Protein AF-A0A354UQF2-F1 (afdb_monomer)

Solvent-accessible surface area (backbone atoms only — not comparable to full-atom values): 16963 Å² total; per-residue (Å²): 132,92,88,81,90,83,90,85,86,86,80,87,80,80,81,74,81,76,76,76,75,72,80,70,76,69,55,55,53,85,45,65,54,42,43,42,41,52,31,99,42,26,19,63,32,52,36,44,26,63,57,26,21,67,87,86,52,46,36,35,48,67,51,98,87,65,48,81,48,71,50,62,30,91,81,40,48,67,32,78,38,45,66,59,45,49,54,48,20,49,72,32,32,49,18,38,30,68,32,44,42,50,72,65,60,93,67,44,30,78,38,18,44,74,80,32,57,84,47,75,64,31,52,76,73,55,69,27,72,39,48,36,37,35,25,46,31,31,37,61,82,37,69,59,32,65,41,38,47,52,50,49,43,40,61,46,13,62,74,40,37,60,34,25,46,78,38,67,25,38,49,47,72,52,23,61,72,12,23,52,96,93,54,75,63,39,65,66,37,82,67,77,86,64,99,60,78,63,73,79,79,54,30,36,38,29,7,22,43,70,48,45,67,37,53,52,43,42,41,40,56,54,22,52,78,68,75,49,57,35,77,75,44,44,44,78,52,63,72,9,13,56,52,2,56,49,50,16,70,68,37,83,72,19,32,40,39,12,28,25,38,30,86,79,89,54,96,54,50,42,66,39,30,48,27,41,37,40,54,35,38,33,29,9,65,64,42,83,83,70,61,59,39,42,45,39,55,50,32,30,41,47,47,55,75,40,47,32,63,73,72,69,126

Radius of gyration: 24.48 Å; Cα contacts (8 Å, |Δi|>4): 666; chains: 1; bounding box: 68×79×71 Å

Nearest PDB structures (foldseek):
  4h1x-assembly1_A  TM=7.519E-01  e=2.911E-25  Streptococcus pneumoniae TIGR4
  4gd5-assembly1_A  TM=9.005E-01  e=7.858E-05  Clostridium perfringens ATCC 13124
  8a42-assembly1_A  TM=3.579E-01  e=2.745E+00  Streptococcus pneumoniae

pLDDT: mean 91.88, std 14.66, range [34.75, 98.88]

Foldseek 3Di:
DDDDDDDDDDDDDDPDPPPPPPPQPFADQPAFAAAEEEDPQALLNVLLQVQQDLVPDGQWDADPVRDIDGLQAPSHHYDFAQVVLLVVQLRDQRYKYKAWPLPDDPSWDFAAEPNHGDAQVCVVVCVQPRKFFWKKKAFPPADAAPLLVLLVLLLLAPVLQCLQVVSRWAFDQWQQQFDFPPDDRRHHHDHDDDPARGDDDAQEEEAANRCVSSVLSSLQVVCVSRPHGSVRRYDHDYGHQNGLVVCNLVDNPNRYMGIHRHGDDDPRMDMTGGTMTGTTIIHGPSPPQGRYDYSSRVSCSSSVVPTGSVVGD

Mean predicted aligned error: 6.58 Å

Sequence (313 aa):
MKKLLAILAGVVATVTLLTFAGCSVEFNPDKNISIIARDRSSGTREAFDKVVTDGTQKLQYKDENGDTVYLTSSTAEEQDSTGVVKSKVQSDPQAIGYISFGSVDDTVKVVKVEGVAPSKATVLDGTYKIQRPFVIMTNKETKMTERAADFVKYLESSLVKEDCEKHGVIFLEDAKLRANEGEAAIPVGTYTKLEKLPDGEKIVIRGSTSMKEVIMEAAASYAKLYNVKADDLFDVELKGSSKGTKAVKEDTKGNTIGLSSAAVKDEKVRSFNICYDAVAVIVNKKNTLVENLTLKQLFEIYTAKITKFTEIK

Secondary structure (DSSP, 8-state):
------------------------PPP-TTSBPEEEEEPTT-HHHHHHHTT-BSSS-BSEEE-TTS-EEE---TTSEEESSHHHHHHHHHH-TTEEEEEEGGG--TTEEEEEETTBPP-HHHHHTT-S--EEEEEEEEESSSPPPHHHHHHHHHHTBTTHHHHHHTTT-EE--STTTTSPTTSPP-PPB-----SSPPPSSPEEEEE-TTSHHHHHHHHHHHHHHTTS-HHHHEEEEE--HHHHHHHHHT-SSS-EEEEESS----TTEEEEEEEEEEEEEEEETT--S-SEE-HHHHHHHHTTSS-BGGG--

Structure (mmCIF, N/CA/C/O backbone):
data_AF-A0A354UQF2-F1
#
_entry.id   AF-A0A354UQF2-F1
#
loop_
_atom_site.group_PDB
_atom_site.id
_atom_site.type_symbol
_atom_site.label_atom_id
_atom_site.label_alt_id
_atom_site.label_comp_id
_atom_site.label_asym_id
_atom_site.label_entity_id
_atom_site.label_seq_id
_atom_site.pdbx_PDB_ins_code
_atom_site.Cartn_x
_atom_site.Cartn_y
_atom_site.Cartn_z
_atom_site.occupancy
_atom_site.B_iso_or_equiv
_atom_site.auth_seq_id
_atom_site.auth_comp_id
_atom_site.auth_asym_id
_atom_site.auth_atom_id
_atom_site.pdbx_PDB_model_num
ATOM 1 N N . MET A 1 1 ? 46.397 -54.210 39.266 1.00 36.72 1 MET A N 1
ATOM 2 C CA . MET A 1 1 ? 46.321 -53.058 40.199 1.00 36.72 1 MET A CA 1
ATOM 3 C C . MET A 1 1 ? 45.182 -52.145 39.760 1.00 36.72 1 MET A C 1
ATOM 5 O O . MET A 1 1 ? 45.323 -51.680 38.644 1.00 36.72 1 MET A O 1
ATOM 9 N N . LYS A 1 2 ? 44.181 -51.832 40.621 1.00 37.34 2 LYS A N 1
ATOM 10 C CA . LYS A 1 2 ? 43.178 -50.721 40.487 1.00 37.34 2 LYS A CA 1
ATOM 11 C C . LYS A 1 2 ? 42.300 -50.775 39.198 1.00 37.34 2 LYS A C 1
ATOM 13 O O . LYS A 1 2 ? 42.777 -51.213 38.171 1.00 37.34 2 LYS A O 1
ATOM 18 N N . LYS A 1 3 ? 41.035 -50.354 39.072 1.00 37.75 3 LYS A N 1
ATOM 19 C CA . LYS A 1 3 ? 39.885 -49.824 39.859 1.00 37.75 3 LYS A CA 1
ATOM 20 C C . LYS A 1 3 ? 38.642 -50.113 38.948 1.00 37.75 3 LYS A C 1
ATOM 22 O O . LYS A 1 3 ? 38.855 -50.268 37.752 1.00 37.75 3 LYS A O 1
ATOM 27 N N . LEU A 1 4 ? 37.360 -50.174 39.326 1.00 36.69 4 LEU A N 1
ATOM 28 C CA . LEU A 1 4 ? 36.573 -50.033 40.568 1.00 36.69 4 LEU A CA 1
ATOM 29 C C . LEU A 1 4 ? 35.243 -50.832 40.365 1.00 36.69 4 LEU A C 1
ATOM 31 O O . LEU A 1 4 ? 35.004 -51.336 39.272 1.00 36.69 4 LEU A O 1
ATOM 35 N N . LEU A 1 5 ? 34.348 -50.896 41.359 1.00 45.22 5 LEU A N 1
ATOM 36 C CA . LEU A 1 5 ? 32.907 -51.148 41.147 1.00 45.22 5 LEU A CA 1
ATOM 37 C C . LEU A 1 5 ? 32.177 -49.843 40.774 1.00 45.22 5 LEU A C 1
ATOM 39 O O . LEU A 1 5 ? 32.554 -48.788 41.281 1.00 45.22 5 LEU A O 1
ATOM 43 N N . ALA A 1 6 ? 31.057 -49.943 40.048 1.00 37.06 6 ALA A N 1
ATOM 44 C CA . ALA A 1 6 ? 29.875 -49.100 40.277 1.00 37.06 6 ALA A CA 1
ATOM 45 C C . ALA A 1 6 ? 28.604 -49.769 39.719 1.00 37.06 6 ALA A C 1
ATOM 47 O O . ALA A 1 6 ? 28.514 -50.061 38.530 1.00 37.06 6 ALA A O 1
ATOM 48 N N . ILE A 1 7 ? 27.623 -49.999 40.592 1.00 44.28 7 ILE A N 1
ATOM 49 C CA . ILE A 1 7 ? 26.245 -50.364 40.235 1.00 44.28 7 ILE A CA 1
ATOM 50 C C . ILE A 1 7 ? 25.497 -49.070 39.902 1.00 44.28 7 ILE A C 1
ATOM 52 O O . ILE A 1 7 ? 25.656 -48.088 40.626 1.00 44.28 7 ILE A O 1
ATOM 56 N N . LEU A 1 8 ? 24.634 -49.076 38.882 1.00 34.75 8 LEU A N 1
ATOM 57 C CA . LEU A 1 8 ? 23.616 -48.037 38.728 1.00 34.75 8 LEU A CA 1
ATOM 58 C C . LEU A 1 8 ? 22.252 -48.670 38.443 1.00 34.75 8 LEU A C 1
ATOM 60 O O . LEU A 1 8 ? 22.041 -49.291 37.405 1.00 34.75 8 LEU A O 1
ATOM 64 N N . ALA A 1 9 ? 21.332 -48.497 39.386 1.00 39.41 9 ALA A N 1
ATOM 65 C CA . ALA A 1 9 ? 19.906 -48.708 39.191 1.00 39.41 9 ALA A CA 1
ATOM 66 C C . ALA A 1 9 ? 19.229 -47.334 39.112 1.00 39.41 9 ALA A C 1
ATOM 68 O O . ALA A 1 9 ? 19.641 -46.422 39.829 1.00 39.41 9 ALA A O 1
ATOM 69 N N . GLY A 1 10 ? 18.168 -47.190 38.313 1.00 35.50 10 GLY A N 1
ATOM 70 C CA . GLY A 1 10 ? 17.287 -46.031 38.458 1.00 35.50 10 GLY A CA 1
ATOM 71 C C . GLY A 1 10 ? 16.477 -45.613 37.233 1.00 35.50 10 GLY A C 1
ATOM 72 O O . GLY A 1 10 ? 17.032 -45.215 36.219 1.00 35.50 10 GLY A O 1
ATOM 73 N N . VAL A 1 11 ? 15.160 -45.555 37.454 1.00 39.38 11 VAL A N 1
ATOM 74 C CA . VAL A 1 11 ? 14.182 -44.660 36.806 1.00 39.38 11 VAL A CA 1
ATOM 75 C C . VAL A 1 11 ? 13.761 -44.995 35.367 1.00 39.38 11 VAL A C 1
ATOM 77 O O . VAL A 1 11 ? 14.311 -44.517 34.380 1.00 39.38 11 VAL A O 1
ATOM 80 N N . VAL A 1 12 ? 12.634 -45.708 35.278 1.00 45.12 12 VAL A N 1
ATOM 81 C CA . VAL A 1 12 ? 11.723 -45.639 34.127 1.00 45.12 12 VAL A CA 1
ATOM 82 C C . VAL A 1 12 ? 11.064 -44.258 34.133 1.00 45.12 12 VAL A C 1
ATOM 84 O O . VAL A 1 12 ? 10.247 -43.964 35.005 1.00 45.12 12 VAL A O 1
ATOM 87 N N . ALA A 1 13 ? 11.413 -43.404 33.172 1.00 43.03 13 ALA A N 1
ATOM 88 C CA . ALA A 1 13 ? 10.758 -42.114 32.994 1.00 43.03 13 ALA A CA 1
ATOM 89 C C . ALA A 1 13 ? 9.401 -42.304 32.295 1.00 43.03 13 ALA A C 1
ATOM 91 O O . ALA A 1 13 ? 9.328 -42.464 31.077 1.00 43.03 13 ALA A O 1
ATOM 92 N N . THR A 1 14 ? 8.312 -42.270 33.064 1.00 43.56 14 THR A N 1
ATOM 93 C CA . THR A 1 14 ? 6.960 -42.127 32.512 1.00 43.56 14 THR A CA 1
ATOM 94 C C . THR A 1 14 ? 6.829 -40.760 31.849 1.00 43.56 14 THR A C 1
ATOM 96 O O . THR A 1 14 ? 6.712 -39.746 32.537 1.00 43.56 14 THR A O 1
ATOM 99 N N . VAL A 1 15 ? 6.830 -40.730 30.515 1.00 44.12 15 VAL A N 1
ATOM 100 C CA . VAL A 1 15 ? 6.502 -39.528 29.740 1.00 44.12 15 VAL A CA 1
ATOM 101 C C . VAL A 1 15 ? 5.004 -39.267 29.880 1.00 44.12 15 VAL A C 1
ATOM 103 O O . VAL A 1 15 ? 4.188 -39.788 29.121 1.00 44.12 15 VAL A O 1
ATOM 106 N N . THR A 1 16 ? 4.628 -38.466 30.874 1.00 46.84 16 THR A N 1
ATOM 107 C CA . THR A 1 16 ? 3.303 -37.854 30.921 1.00 46.84 16 THR A CA 1
ATOM 108 C C . THR A 1 16 ? 3.170 -36.921 29.726 1.00 46.84 16 THR A C 1
ATOM 110 O O . THR A 1 16 ? 3.842 -35.892 29.645 1.00 46.84 16 THR A O 1
ATOM 113 N N . LEU A 1 17 ? 2.289 -37.282 28.790 1.00 43.00 17 LEU A N 1
ATOM 114 C CA . LEU A 1 17 ? 1.852 -36.388 27.725 1.00 43.00 17 LEU A CA 1
ATOM 115 C C . LEU A 1 17 ? 1.113 -35.207 28.371 1.00 43.00 17 LEU A C 1
ATOM 117 O O . LEU A 1 17 ? -0.095 -35.249 28.599 1.00 43.00 17 LEU A O 1
ATOM 121 N N . LEU A 1 18 ? 1.854 -34.146 28.687 1.00 44.44 18 LEU A N 1
ATOM 122 C CA . LEU A 1 18 ? 1.283 -32.836 28.953 1.00 44.44 18 LEU A CA 1
ATOM 123 C C . LEU A 1 18 ? 0.683 -32.343 27.641 1.00 44.44 18 LEU A C 1
ATOM 125 O O . LEU A 1 18 ? 1.356 -31.722 26.817 1.00 44.44 18 LEU A O 1
ATOM 129 N N . THR A 1 19 ? -0.601 -32.637 27.445 1.00 41.66 19 THR A N 1
ATOM 130 C CA . THR A 1 19 ? -1.423 -31.910 26.490 1.00 41.66 19 THR A CA 1
ATOM 131 C C . THR A 1 19 ? -1.376 -30.447 26.904 1.00 41.66 19 THR A C 1
ATOM 133 O O . THR A 1 19 ? -2.076 -30.038 27.833 1.00 41.66 19 THR A O 1
ATOM 136 N N . PHE A 1 20 ? -0.542 -29.658 26.225 1.00 45.47 20 PHE A N 1
ATOM 137 C CA . PHE A 1 20 ? -0.698 -28.214 26.203 1.00 45.47 20 PHE A CA 1
ATOM 138 C C . PHE A 1 20 ? -2.072 -27.943 25.592 1.00 45.47 20 PHE A C 1
ATOM 140 O O . PHE A 1 20 ? -2.224 -27.825 24.376 1.00 45.47 20 PHE A O 1
ATOM 147 N N . ALA A 1 21 ? -3.083 -27.862 26.457 1.00 45.09 21 ALA A N 1
ATOM 148 C CA . ALA A 1 21 ? -4.284 -27.107 26.182 1.00 45.09 21 ALA A CA 1
ATOM 149 C C . ALA A 1 21 ? -3.803 -25.672 25.980 1.00 45.09 21 ALA A C 1
ATOM 151 O O . ALA A 1 21 ? -3.626 -24.918 26.935 1.00 45.09 21 ALA A O 1
ATOM 152 N N . GLY A 1 22 ? -3.461 -25.344 24.733 1.00 44.19 22 GLY A N 1
ATOM 153 C CA . GLY A 1 22 ? -3.081 -23.997 24.366 1.00 44.19 22 GLY A CA 1
ATOM 154 C C . GLY A 1 22 ? -4.253 -23.117 24.744 1.00 44.19 22 GLY A C 1
ATOM 155 O O . GLY A 1 22 ? -5.313 -23.234 24.130 1.00 44.19 22 GLY A O 1
ATOM 156 N N . CYS A 1 23 ? -4.073 -22.289 25.776 1.00 46.91 23 CYS A N 1
ATOM 157 C CA . CYS A 1 23 ? -5.035 -21.275 26.176 1.00 46.91 23 CYS A CA 1
ATOM 158 C C . CYS A 1 23 ? -5.160 -20.293 25.016 1.00 46.91 23 CYS A C 1
ATOM 160 O O . CYS A 1 23 ? -4.488 -19.262 24.979 1.00 46.91 23 CYS A O 1
ATOM 162 N N . SER A 1 24 ? -5.979 -20.654 24.028 1.00 59.41 24 SER A N 1
ATOM 163 C CA . SER A 1 24 ? -6.289 -19.795 22.908 1.00 59.41 24 SER A CA 1
ATOM 164 C C . SER A 1 24 ? -6.962 -18.594 23.542 1.00 59.41 24 SER A C 1
ATOM 166 O O . SER A 1 24 ? -8.035 -18.738 24.129 1.00 59.41 24 SER A O 1
ATOM 168 N N . VAL A 1 25 ? -6.296 -17.440 23.507 1.00 73.00 25 VAL A N 1
ATOM 169 C CA . VAL A 1 25 ? -6.858 -16.231 24.102 1.00 73.00 25 VAL A CA 1
ATOM 170 C C . VAL A 1 25 ? -8.226 -16.040 23.452 1.00 73.00 25 VAL A C 1
ATOM 172 O O . VAL A 1 25 ? -8.372 -16.141 22.228 1.00 73.00 25 VAL A O 1
ATOM 175 N N . GLU A 1 26 ? -9.256 -15.913 24.277 1.00 87.44 26 GLU A N 1
ATOM 176 C CA . GLU A 1 26 ? -10.614 -15.670 23.810 1.00 87.44 26 GLU A CA 1
ATOM 177 C C . GLU A 1 26 ? -10.841 -14.172 23.662 1.00 87.44 26 GLU A C 1
ATOM 179 O O . GLU A 1 26 ? -10.210 -13.361 24.346 1.00 87.44 26 GLU A O 1
ATOM 184 N N . PHE A 1 27 ? -11.746 -13.818 22.753 1.00 94.12 27 PHE A N 1
ATOM 185 C CA . PHE A 1 27 ? -12.201 -12.445 22.634 1.00 94.12 27 PHE A CA 1
ATOM 186 C C . PHE A 1 27 ? -12.984 -12.058 23.889 1.00 94.12 27 PHE A C 1
ATOM 188 O O . PHE A 1 27 ? -13.919 -12.750 24.286 1.00 94.12 27 PHE A O 1
ATOM 195 N N . ASN A 1 28 ? -12.602 -10.947 24.508 1.00 93.75 28 ASN A N 1
ATOM 196 C CA . ASN A 1 28 ? -13.293 -10.384 25.659 1.00 93.75 28 ASN A CA 1
ATOM 197 C C . ASN A 1 28 ? -13.499 -8.884 25.401 1.00 93.75 28 ASN A C 1
ATOM 199 O O . ASN A 1 28 ? -12.518 -8.139 25.417 1.00 93.75 28 ASN A O 1
ATOM 203 N N . PRO A 1 29 ? -14.730 -8.413 25.146 1.00 90.12 29 PRO A N 1
ATOM 204 C CA . PRO A 1 29 ? -14.953 -7.045 24.684 1.00 90.12 29 PRO A CA 1
ATOM 205 C C . PRO A 1 29 ? -14.703 -5.975 25.767 1.00 90.12 29 PRO A C 1
ATOM 207 O O . PRO A 1 29 ? -14.576 -4.802 25.418 1.00 90.12 29 PRO A O 1
ATOM 210 N N . ASP A 1 30 ? -14.567 -6.375 27.041 1.00 92.06 30 ASP A N 1
ATOM 211 C CA . ASP A 1 30 ? -14.257 -5.505 28.186 1.00 92.06 30 ASP A CA 1
ATOM 212 C C . ASP A 1 30 ? -12.755 -5.387 28.499 1.00 92.06 30 ASP A C 1
ATOM 214 O O . ASP A 1 30 ? -12.361 -4.605 29.377 1.00 92.06 30 ASP A O 1
ATOM 218 N N . LYS A 1 31 ? -11.905 -6.153 27.801 1.00 94.75 31 LYS A N 1
ATOM 219 C CA . LYS A 1 31 ? -10.454 -5.927 27.780 1.00 94.75 31 LYS A CA 1
ATOM 220 C C . LYS A 1 31 ? -10.111 -4.772 26.845 1.00 94.75 31 LYS A C 1
ATOM 222 O O . LYS A 1 31 ? -10.805 -4.525 25.860 1.00 94.75 31 LYS A O 1
ATOM 227 N N . ASN A 1 32 ? -8.987 -4.122 27.133 1.00 96.94 32 ASN A N 1
ATOM 228 C CA . ASN A 1 32 ? -8.465 -3.052 26.296 1.00 96.94 32 ASN A CA 1
ATOM 229 C C . ASN A 1 32 ? -8.222 -3.541 24.857 1.00 96.94 32 ASN A C 1
ATOM 231 O O . ASN A 1 32 ? -7.802 -4.680 24.641 1.00 96.94 32 ASN A O 1
ATOM 235 N N . ILE A 1 33 ? -8.470 -2.659 23.893 1.00 98.19 33 ILE A N 1
ATOM 236 C CA . ILE A 1 33 ? -8.167 -2.841 22.475 1.00 98.19 33 ILE A CA 1
ATOM 237 C C .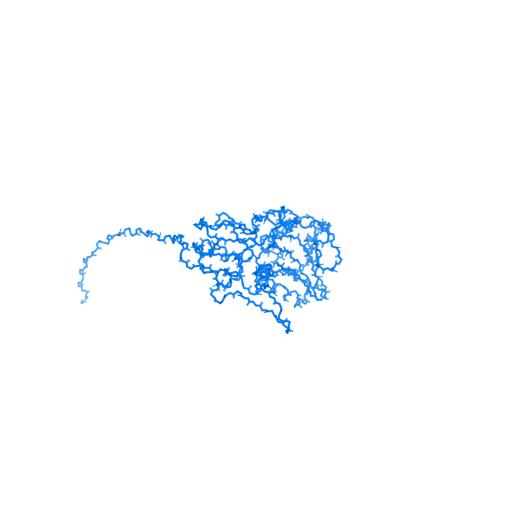 ILE A 1 33 ? -6.647 -2.786 22.286 1.00 98.19 33 ILE A C 1
ATOM 239 O O . ILE A 1 33 ? -5.999 -1.816 22.686 1.00 98.19 33 ILE A O 1
ATOM 243 N N . SER A 1 34 ? -6.083 -3.787 21.613 1.00 98.25 34 SER A N 1
ATOM 244 C CA . SER A 1 34 ? -4.697 -3.742 21.141 1.00 98.25 34 SER A CA 1
ATOM 245 C C . SER A 1 34 ? -4.648 -2.946 19.834 1.00 98.25 34 SER A C 1
ATOM 247 O O . SER A 1 34 ? -4.942 -3.467 18.758 1.00 98.25 34 SER A O 1
ATOM 249 N N . ILE A 1 35 ? -4.332 -1.655 19.924 1.00 98.62 35 ILE A N 1
ATOM 250 C CA . ILE A 1 35 ? -4.268 -0.762 18.760 1.00 98.62 35 ILE A CA 1
ATOM 251 C C . ILE A 1 35 ? -2.979 -1.061 17.985 1.00 98.62 35 ILE A C 1
ATOM 253 O O . ILE A 1 35 ? -1.890 -0.760 18.470 1.00 98.62 35 ILE A O 1
ATOM 257 N N . ILE A 1 36 ? -3.088 -1.630 16.783 1.00 98.62 36 ILE A N 1
ATOM 258 C CA . ILE A 1 36 ? -1.942 -1.907 15.911 1.00 98.62 36 ILE A CA 1
ATOM 259 C C . ILE A 1 36 ? -1.881 -0.838 14.818 1.00 98.62 36 ILE A C 1
ATOM 261 O O . ILE A 1 36 ? -2.732 -0.781 13.930 1.00 98.62 36 ILE A O 1
ATOM 265 N N . ALA A 1 37 ? -0.859 0.011 14.870 1.00 98.00 37 ALA A N 1
ATOM 266 C CA . ALA A 1 37 ? -0.624 1.068 13.892 1.00 98.00 37 ALA A CA 1
ATOM 267 C C . ALA A 1 37 ? 0.512 0.684 12.935 1.00 98.00 37 ALA A C 1
ATOM 269 O O . ALA A 1 37 ? 1.337 -0.181 13.225 1.00 98.00 37 ALA A O 1
ATOM 270 N N . ARG A 1 38 ? 0.600 1.352 11.783 1.00 97.81 38 ARG A N 1
ATOM 271 C CA . ARG A 1 38 ? 1.792 1.263 10.928 1.00 97.81 38 ARG A CA 1
ATOM 272 C C . ARG A 1 38 ? 2.807 2.346 11.292 1.00 97.81 38 ARG A C 1
ATOM 274 O O . ARG A 1 38 ? 2.431 3.423 11.751 1.00 97.81 38 ARG A O 1
ATOM 281 N N . ASP A 1 39 ? 4.086 2.077 11.043 1.00 95.19 39 ASP A N 1
ATOM 282 C CA . ASP A 1 39 ? 5.147 3.071 11.240 1.00 95.19 39 ASP A CA 1
ATOM 283 C C . ASP A 1 39 ? 4.940 4.348 10.394 1.00 95.19 39 ASP A C 1
ATOM 285 O O . ASP A 1 39 ? 4.178 4.379 9.420 1.00 95.19 39 ASP A O 1
ATOM 289 N N . ARG A 1 40 ? 5.645 5.424 10.756 1.00 94.06 40 ARG A N 1
ATOM 290 C CA . ARG A 1 40 ? 5.554 6.738 10.086 1.00 94.06 40 ARG A CA 1
ATOM 291 C C . ARG A 1 40 ? 6.127 6.785 8.658 1.00 94.06 40 ARG A C 1
ATOM 293 O O . ARG A 1 40 ? 6.008 7.814 8.003 1.00 94.06 40 ARG A O 1
ATOM 300 N N . SER A 1 41 ? 6.756 5.715 8.167 1.00 93.25 41 SER A N 1
ATOM 301 C CA . SER A 1 41 ? 7.242 5.586 6.781 1.00 93.25 41 SER A CA 1
ATOM 302 C C . SER A 1 41 ? 6.244 4.879 5.848 1.00 93.25 41 SER A C 1
ATOM 304 O O . SER A 1 41 ? 6.451 4.786 4.631 1.00 93.25 41 SER A O 1
ATOM 306 N N . SER A 1 42 ? 5.155 4.357 6.415 1.00 96.62 42 SER A N 1
ATOM 307 C CA . SER A 1 42 ? 4.105 3.634 5.712 1.00 96.62 42 SER A CA 1
ATOM 308 C C . SER A 1 42 ? 3.111 4.570 5.027 1.00 96.62 42 SER A C 1
ATOM 310 O O . SER A 1 42 ? 2.321 5.242 5.687 1.00 96.62 42 SER A O 1
ATOM 312 N N . GLY A 1 43 ? 2.998 4.478 3.699 1.00 95.00 43 GLY A N 1
ATOM 313 C CA . GLY A 1 43 ? 1.875 5.088 2.978 1.00 95.00 43 GLY A CA 1
ATOM 314 C C . GLY A 1 43 ? 0.500 4.529 3.391 1.00 95.00 43 GLY A C 1
ATOM 315 O O . GLY A 1 43 ? -0.528 5.132 3.110 1.00 95.00 43 GLY A O 1
ATOM 316 N N . THR A 1 44 ? 0.451 3.384 4.087 1.00 96.62 44 THR A N 1
ATOM 317 C CA . THR A 1 44 ? -0.805 2.846 4.660 1.00 96.62 44 THR A CA 1
ATOM 318 C C . THR A 1 44 ? -1.231 3.630 5.882 1.00 96.62 44 THR A C 1
ATOM 320 O O . THR A 1 44 ? -2.416 3.910 6.021 1.00 96.62 44 THR A O 1
ATOM 323 N N . ARG A 1 45 ? -0.264 4.022 6.725 1.00 97.62 45 ARG A N 1
ATOM 324 C CA . ARG A 1 45 ? -0.523 4.965 7.810 1.00 97.62 45 ARG A CA 1
ATOM 325 C C . ARG A 1 45 ? -0.998 6.283 7.227 1.00 97.62 45 ARG A C 1
ATOM 327 O O . ARG A 1 45 ? -2.047 6.759 7.615 1.00 97.62 45 ARG A O 1
ATOM 334 N N . GLU A 1 46 ? -0.268 6.824 6.255 1.00 95.88 46 GLU A N 1
ATOM 335 C CA . GLU A 1 46 ? -0.598 8.125 5.673 1.00 95.88 46 GLU A CA 1
ATOM 336 C C . GLU A 1 46 ? -2.018 8.163 5.081 1.00 95.88 46 GLU A C 1
ATOM 338 O O . GLU A 1 46 ? -2.768 9.103 5.329 1.00 95.88 46 GLU A O 1
ATOM 343 N N . ALA A 1 47 ? -2.419 7.125 4.339 1.00 95.50 47 ALA A N 1
ATOM 344 C CA . ALA A 1 47 ? -3.767 7.022 3.781 1.00 95.50 47 ALA A CA 1
ATOM 345 C C . ALA A 1 47 ? -4.861 6.855 4.853 1.00 95.50 47 ALA A C 1
ATOM 347 O O . ALA A 1 47 ? -5.956 7.390 4.693 1.00 95.50 47 ALA A O 1
ATOM 348 N N . PHE A 1 48 ? -4.575 6.137 5.944 1.00 98.12 48 PHE A N 1
ATOM 349 C CA . PHE A 1 48 ? -5.495 5.979 7.071 1.00 98.12 48 PHE A CA 1
ATOM 350 C C . PHE A 1 48 ? -5.607 7.276 7.885 1.00 98.12 48 PHE A C 1
ATOM 352 O O . PHE A 1 48 ? -6.692 7.849 8.008 1.00 98.12 48 PHE A O 1
ATOM 359 N N . ASP A 1 49 ? -4.477 7.793 8.370 1.00 97.75 49 ASP A N 1
ATOM 360 C CA . ASP A 1 49 ? -4.418 8.920 9.295 1.00 97.75 49 ASP A CA 1
ATOM 361 C C . ASP A 1 49 ? -4.895 10.245 8.650 1.00 97.75 49 ASP A C 1
ATOM 363 O O . ASP A 1 49 ? -5.428 11.110 9.347 1.00 97.75 49 ASP A O 1
ATOM 367 N N . LYS A 1 50 ? -4.764 10.411 7.319 1.00 95.56 50 LYS A N 1
ATOM 368 C CA . LYS A 1 50 ? -5.302 11.572 6.570 1.00 95.56 50 LYS A CA 1
ATOM 369 C C . LYS A 1 50 ? -6.813 11.522 6.311 1.00 95.56 50 LYS A C 1
ATOM 371 O O . LYS A 1 50 ? -7.367 12.522 5.840 1.00 95.56 50 LYS A O 1
ATOM 376 N N . VAL A 1 51 ? -7.481 10.396 6.558 1.00 96.19 51 VAL A N 1
ATOM 377 C CA . VAL A 1 51 ? -8.930 10.226 6.328 1.00 96.19 51 VAL A CA 1
ATOM 378 C C . VAL A 1 51 ? -9.686 10.101 7.647 1.00 96.19 51 VAL A C 1
ATOM 380 O O . VAL A 1 51 ? -10.741 10.714 7.800 1.00 96.19 51 VAL A O 1
ATOM 383 N N . VAL A 1 52 ? -9.142 9.355 8.607 1.00 98.31 52 VAL A N 1
ATOM 384 C CA . VAL A 1 52 ? -9.758 9.119 9.917 1.00 98.31 52 VAL A CA 1
ATOM 385 C C . VAL A 1 52 ? -9.786 10.406 10.746 1.00 98.31 52 VAL A C 1
ATOM 387 O O . VAL A 1 52 ? -8.757 11.051 10.952 1.00 98.31 52 VAL A O 1
ATOM 390 N N . THR A 1 53 ? -10.985 10.790 11.191 1.00 97.75 53 THR A N 1
ATOM 391 C CA . THR A 1 53 ? -11.300 12.112 11.750 1.00 97.75 53 THR A CA 1
ATOM 392 C C . THR A 1 53 ? -12.447 12.042 12.753 1.00 97.75 53 THR A C 1
ATOM 394 O O . THR A 1 53 ? -13.377 11.262 12.555 1.00 97.75 53 THR A O 1
ATOM 397 N N . ASP A 1 54 ? -12.433 12.892 13.783 1.00 96.94 54 ASP A N 1
ATOM 398 C CA . ASP A 1 54 ? -13.592 13.096 14.670 1.00 96.94 54 ASP A CA 1
ATOM 399 C C . ASP A 1 54 ? -14.628 14.103 14.132 1.00 96.94 54 ASP A C 1
ATOM 401 O O . ASP A 1 54 ? -15.636 14.368 14.788 1.00 96.94 54 ASP A O 1
ATOM 405 N N . GLY A 1 55 ? -14.394 14.640 12.929 1.00 95.38 55 GLY A N 1
ATOM 406 C CA . GLY A 1 55 ? -15.171 15.716 12.306 1.00 95.38 55 GLY A CA 1
ATOM 407 C C . GLY A 1 55 ? -14.514 17.093 12.445 1.00 95.38 55 GLY A C 1
ATOM 408 O O . GLY A 1 55 ? -14.797 17.981 11.644 1.00 95.38 55 GLY A O 1
ATOM 409 N N . THR A 1 56 ? -13.586 17.246 13.391 1.00 94.56 56 THR A N 1
ATOM 410 C CA . THR A 1 56 ? -12.813 18.477 13.641 1.00 94.56 56 THR A CA 1
ATOM 411 C C . THR A 1 56 ? -11.360 18.306 13.217 1.00 94.56 56 THR A C 1
ATOM 413 O O . THR A 1 56 ? -10.770 19.200 12.611 1.00 94.56 56 THR A O 1
ATOM 416 N N . GLN A 1 57 ? -10.780 17.148 13.534 1.00 95.00 57 GLN A N 1
ATOM 417 C CA . GLN A 1 57 ? -9.354 16.880 13.413 1.00 95.00 57 GLN A CA 1
ATOM 418 C C . GLN A 1 57 ? -9.100 15.485 12.835 1.00 95.00 57 GLN A C 1
ATOM 420 O O . GLN A 1 57 ? -9.818 14.536 13.134 1.00 95.00 57 GLN A O 1
ATOM 425 N N . LYS A 1 58 ? -8.041 15.355 12.029 1.00 97.44 58 LYS A N 1
ATOM 426 C CA . LYS A 1 58 ? -7.558 14.088 11.457 1.00 97.44 58 LYS A CA 1
ATOM 427 C C . LYS A 1 58 ? -6.407 13.517 12.279 1.00 97.44 58 LYS A C 1
ATOM 429 O O . LYS A 1 58 ? -5.648 14.291 12.860 1.00 97.44 58 LYS A O 1
ATOM 434 N N . LEU A 1 59 ? -6.237 12.191 12.289 1.00 97.69 59 LEU A N 1
ATOM 435 C CA . LEU A 1 59 ? -5.124 11.539 13.004 1.00 97.69 59 LEU A CA 1
ATOM 436 C C . LEU A 1 59 ? -3.744 12.042 12.548 1.00 97.69 59 LEU A C 1
ATOM 438 O O . LEU A 1 59 ? -2.822 12.074 13.361 1.00 97.69 59 LEU A O 1
ATOM 442 N N . GLN A 1 60 ? -3.614 12.459 11.286 1.00 96.31 60 GLN A N 1
ATOM 443 C CA . GLN A 1 60 ? -2.449 13.161 10.754 1.00 96.31 60 GLN A CA 1
ATOM 444 C C . GLN A 1 60 ? -2.870 14.497 10.136 1.00 96.31 60 GLN A C 1
ATOM 446 O O . GLN A 1 60 ? -3.749 14.554 9.271 1.00 96.31 60 GLN A O 1
ATOM 451 N N . TYR A 1 61 ? -2.188 15.570 10.531 1.00 93.94 61 TYR A N 1
ATOM 452 C CA . TYR A 1 61 ? -2.375 16.912 9.978 1.00 93.94 61 TYR A CA 1
ATOM 453 C C . TYR A 1 61 ? -1.049 17.688 9.938 1.00 93.94 61 TYR A C 1
ATOM 455 O O . TYR A 1 61 ? -0.004 17.187 10.362 1.00 93.94 61 TYR A O 1
ATOM 463 N N . LYS A 1 62 ? -1.087 18.895 9.365 1.00 93.12 62 LYS A N 1
ATOM 464 C CA . LYS A 1 62 ? 0.014 19.861 9.395 1.00 93.12 62 LYS A CA 1
ATOM 465 C C . LYS A 1 62 ? -0.299 20.951 10.410 1.00 93.12 62 LYS A C 1
ATOM 467 O O . LYS A 1 62 ? -1.409 21.477 10.376 1.00 93.12 62 LYS A O 1
ATOM 472 N N . ASP A 1 63 ? 0.640 21.251 11.300 1.00 93.25 63 ASP A N 1
ATOM 473 C CA . ASP A 1 63 ? 0.506 22.369 12.236 1.00 93.25 63 ASP A CA 1
ATOM 474 C C . ASP A 1 63 ? 0.839 23.724 11.579 1.00 93.25 63 ASP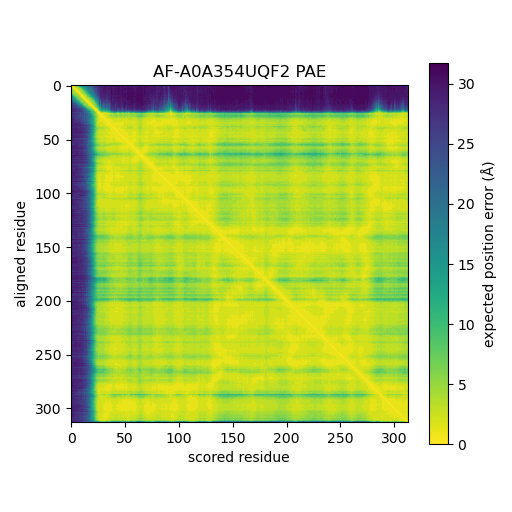 A C 1
ATOM 476 O O . ASP A 1 63 ? 1.091 23.809 10.374 1.00 93.25 63 ASP A O 1
ATOM 480 N N . GLU A 1 64 ? 0.828 24.790 12.379 1.00 93.75 64 GLU A N 1
ATOM 481 C CA . GLU A 1 64 ? 1.102 26.167 11.944 1.00 93.75 64 GLU A CA 1
ATOM 482 C C . GLU A 1 64 ? 2.528 26.364 11.397 1.00 93.75 64 GLU A C 1
ATOM 484 O O . GLU A 1 64 ? 2.753 27.265 10.591 1.00 93.75 64 GLU A O 1
ATOM 489 N N . ASN A 1 65 ? 3.478 25.498 11.773 1.00 92.94 65 ASN A N 1
ATOM 490 C CA . ASN A 1 65 ? 4.855 25.509 11.271 1.00 92.94 65 ASN A CA 1
ATOM 491 C C . ASN A 1 65 ? 5.015 24.672 9.988 1.00 92.94 65 ASN A C 1
ATOM 493 O O . ASN A 1 65 ? 6.078 24.671 9.366 1.00 92.94 65 ASN A O 1
ATOM 497 N N . GLY A 1 66 ? 3.969 23.944 9.585 1.00 90.94 66 GLY A N 1
ATOM 498 C CA . GLY A 1 66 ? 4.020 22.977 8.495 1.00 90.94 66 GLY A CA 1
ATOM 499 C C . GLY A 1 66 ? 4.623 21.629 8.900 1.00 90.94 66 GLY A C 1
ATOM 500 O O . GLY A 1 66 ? 4.887 20.802 8.018 1.00 90.94 66 GLY A O 1
ATOM 501 N N . ASP A 1 67 ? 4.804 21.356 10.192 1.00 92.31 67 ASP A N 1
ATOM 502 C CA . ASP A 1 67 ? 5.274 20.066 10.695 1.00 92.31 67 ASP A CA 1
ATOM 503 C C . ASP A 1 67 ? 4.142 19.032 10.715 1.00 92.31 67 ASP A C 1
ATOM 505 O O . ASP A 1 67 ? 2.960 19.352 10.834 1.00 92.31 67 ASP A O 1
ATOM 509 N N . THR A 1 68 ? 4.486 17.755 10.516 1.00 92.44 68 THR A N 1
ATOM 510 C CA . THR A 1 68 ? 3.484 16.676 10.517 1.00 92.44 68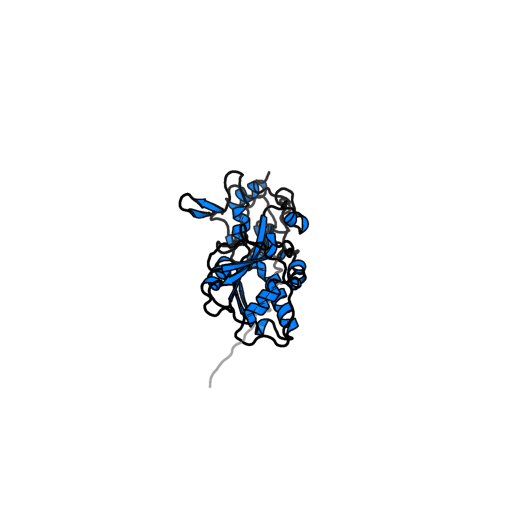 THR A CA 1
ATOM 511 C C . THR A 1 68 ? 3.224 16.193 11.938 1.00 92.44 68 THR A C 1
ATOM 513 O O . THR A 1 68 ? 4.057 15.491 12.517 1.00 92.44 68 THR A O 1
ATOM 516 N N . VAL A 1 69 ? 2.034 16.488 12.454 1.00 94.94 69 VAL A N 1
ATOM 517 C CA . VAL A 1 69 ? 1.557 15.982 13.744 1.00 94.94 69 VAL A CA 1
ATOM 518 C C . VAL A 1 69 ? 0.816 14.661 13.539 1.00 94.94 69 VAL A C 1
ATOM 520 O O . VAL A 1 69 ? 0.056 14.510 12.582 1.00 94.94 69 VAL A O 1
ATOM 523 N N . TYR A 1 70 ? 1.037 13.717 14.457 1.00 96.12 70 TYR A N 1
ATOM 524 C CA . TYR A 1 70 ? 0.331 12.437 14.540 1.00 96.12 70 TYR A CA 1
ATOM 525 C C . TYR A 1 70 ? -0.342 12.326 15.909 1.00 96.12 70 TYR A C 1
ATOM 527 O O . TYR A 1 70 ? 0.306 12.550 16.930 1.00 96.12 70 TYR A O 1
ATOM 535 N N . LEU A 1 71 ? -1.618 11.950 15.922 1.00 97.25 71 LEU A N 1
ATOM 536 C CA . LEU A 1 71 ? -2.442 11.810 17.131 1.00 97.25 71 LEU A CA 1
ATOM 537 C C . LEU A 1 71 ? -2.637 10.356 17.563 1.00 97.25 71 LEU A C 1
ATOM 539 O O . LEU A 1 71 ? -3.276 10.098 18.580 1.00 97.25 71 LEU A O 1
ATOM 543 N N . THR A 1 72 ? -2.107 9.406 16.789 1.00 96.81 72 THR A N 1
ATOM 544 C CA . THR A 1 72 ? -2.062 7.994 17.166 1.00 96.81 72 THR A CA 1
ATOM 545 C C . THR A 1 72 ? -1.481 7.863 18.576 1.00 96.81 72 THR A C 1
ATOM 547 O O . THR A 1 72 ? -0.384 8.361 18.834 1.00 96.81 72 THR A O 1
ATOM 550 N N . SER A 1 73 ? -2.213 7.210 19.479 1.00 96.31 73 SER A N 1
ATOM 551 C CA . SER A 1 73 ? -1.827 7.057 20.882 1.00 96.31 73 SER A CA 1
ATOM 552 C C . SER A 1 73 ? -0.439 6.429 21.022 1.00 96.31 73 SER A C 1
ATOM 554 O O . SER A 1 73 ? -0.089 5.505 20.289 1.00 96.31 73 SER A O 1
ATOM 556 N N . SER A 1 74 ? 0.319 6.854 22.035 1.00 94.62 74 SER A N 1
ATOM 557 C CA . SER A 1 74 ? 1.576 6.207 22.435 1.00 94.62 74 SER A CA 1
ATOM 558 C C . SER A 1 74 ? 1.389 4.775 22.955 1.00 94.62 74 SER A C 1
ATOM 560 O O . SER A 1 74 ? 2.369 4.048 23.093 1.00 94.62 74 SER A O 1
ATOM 562 N N . THR A 1 75 ? 0.148 4.353 23.225 1.00 94.12 75 THR A N 1
ATOM 563 C CA . THR A 1 75 ? -0.206 2.958 23.531 1.00 94.12 75 THR A CA 1
ATOM 564 C C . THR A 1 75 ? -0.394 2.089 22.285 1.00 94.12 75 THR A C 1
ATOM 566 O O . THR A 1 75 ? -0.602 0.886 22.430 1.00 94.12 75 THR A O 1
ATOM 569 N N . ALA A 1 76 ? -0.376 2.667 21.079 1.00 97.38 76 ALA A N 1
ATOM 570 C CA . ALA A 1 76 ? -0.469 1.904 19.843 1.00 97.38 76 ALA A CA 1
ATOM 571 C C . ALA A 1 76 ? 0.861 1.205 19.530 1.00 97.38 76 ALA A C 1
ATOM 573 O O . ALA A 1 76 ? 1.935 1.806 19.583 1.00 97.38 76 ALA A O 1
ATOM 574 N N . GLU A 1 77 ? 0.783 -0.066 19.157 1.00 97.94 77 GLU A N 1
ATOM 575 C CA . GLU A 1 77 ? 1.934 -0.843 18.721 1.00 97.94 77 GLU A CA 1
ATOM 576 C C . GLU A 1 77 ? 2.228 -0.519 17.249 1.00 97.94 77 GLU A C 1
ATOM 578 O O . GLU A 1 77 ? 1.480 -0.925 16.357 1.00 97.94 77 GLU A O 1
ATOM 583 N N . GLU A 1 78 ? 3.290 0.250 16.986 1.00 97.50 78 GLU A N 1
ATOM 584 C CA . GLU A 1 78 ? 3.715 0.565 15.618 1.00 97.50 78 GLU A CA 1
ATOM 585 C C . GLU A 1 78 ? 4.426 -0.628 14.961 1.00 97.50 78 GLU A C 1
ATOM 587 O O . GLU A 1 78 ? 5.342 -1.219 15.532 1.00 97.50 78 GLU A O 1
ATOM 592 N N . GLN A 1 79 ? 4.019 -0.956 13.732 1.00 97.88 79 GLN A N 1
ATOM 593 C CA . GLN A 1 79 ? 4.543 -2.075 12.950 1.00 97.88 79 GLN A CA 1
ATOM 594 C C . GLN A 1 79 ? 4.994 -1.646 11.544 1.00 97.88 79 GLN A C 1
ATOM 596 O O . GLN A 1 79 ? 4.346 -0.849 10.854 1.00 97.88 79 GLN A O 1
ATOM 601 N N . ASP A 1 80 ? 6.115 -2.201 11.085 1.00 93.19 80 ASP A N 1
ATOM 602 C CA . ASP A 1 80 ? 6.807 -1.754 9.868 1.00 93.19 80 ASP A CA 1
ATOM 603 C C . ASP A 1 80 ? 6.126 -2.196 8.559 1.00 93.19 80 ASP A C 1
ATOM 605 O O . ASP A 1 80 ? 6.213 -1.536 7.517 1.00 93.19 80 ASP A O 1
ATOM 609 N N . SER A 1 81 ? 5.374 -3.295 8.599 1.00 96.25 81 SER A N 1
ATOM 610 C CA . SER A 1 81 ? 4.967 -4.036 7.407 1.00 96.25 81 SER A CA 1
ATOM 611 C C . SER A 1 81 ? 3.527 -4.541 7.462 1.00 96.25 81 SER A C 1
ATOM 613 O O . SER A 1 81 ? 2.960 -4.837 8.512 1.00 96.25 81 SER A O 1
ATOM 615 N N . THR A 1 82 ? 2.919 -4.656 6.278 1.00 96.62 82 THR A N 1
ATOM 616 C CA . THR A 1 82 ? 1.551 -5.172 6.102 1.00 96.62 82 THR A CA 1
ATOM 617 C C . THR A 1 82 ? 1.402 -6.592 6.666 1.00 96.62 82 THR A C 1
ATOM 619 O O . THR A 1 82 ? 0.384 -6.911 7.274 1.00 96.62 82 THR A O 1
ATOM 622 N N . GLY A 1 83 ? 2.434 -7.429 6.495 1.00 97.12 83 GLY A N 1
ATOM 623 C CA . GLY A 1 83 ? 2.451 -8.808 6.984 1.00 97.12 83 GLY A CA 1
ATOM 624 C C . GLY A 1 83 ? 2.440 -8.897 8.509 1.00 97.12 83 GLY A C 1
ATOM 625 O O . GLY A 1 83 ? 1.620 -9.626 9.056 1.00 97.12 83 GLY A O 1
ATOM 626 N N . VAL A 1 84 ? 3.281 -8.118 9.200 1.00 97.81 84 VAL A N 1
ATOM 627 C CA . VAL A 1 84 ? 3.351 -8.162 10.671 1.00 97.81 84 VAL A CA 1
ATOM 628 C C . VAL A 1 84 ? 2.065 -7.632 11.312 1.00 97.81 84 VAL A C 1
ATOM 630 O O . VAL A 1 84 ? 1.578 -8.252 12.255 1.00 97.81 84 VAL A O 1
ATOM 633 N N . VAL A 1 85 ? 1.440 -6.579 10.760 1.00 98.62 85 VAL A N 1
ATOM 634 C CA . VAL A 1 85 ? 0.107 -6.132 11.221 1.00 98.62 85 VAL A CA 1
ATOM 635 C C . VAL A 1 85 ? -0.929 -7.247 11.084 1.00 98.62 85 VAL A C 1
ATOM 637 O O . VAL A 1 85 ? -1.645 -7.520 12.047 1.00 98.62 85 VAL A O 1
ATOM 640 N N . LYS A 1 86 ? -0.992 -7.929 9.929 1.00 98.44 86 LYS A N 1
ATOM 641 C CA . LYS A 1 86 ? -1.933 -9.042 9.728 1.00 98.44 86 LYS A CA 1
ATOM 642 C C . LYS A 1 86 ? -1.697 -10.167 10.737 1.00 98.44 86 LYS A C 1
ATOM 644 O O . LYS A 1 86 ? -2.637 -10.555 11.423 1.00 98.44 86 LYS A O 1
ATOM 649 N N . SER A 1 87 ? -0.453 -10.627 10.892 1.00 98.12 87 SER A N 1
ATOM 650 C CA . SER A 1 87 ? -0.100 -11.679 11.857 1.00 98.12 87 SER A CA 1
ATOM 651 C C . SER A 1 87 ? -0.435 -11.286 13.297 1.00 98.12 87 SER A C 1
ATOM 653 O O . SER A 1 87 ? -0.943 -12.111 14.057 1.00 98.12 87 SER A O 1
ATOM 655 N N . LYS A 1 88 ? -0.208 -10.022 13.683 1.00 98.12 88 LYS A N 1
ATOM 656 C CA . LYS A 1 88 ? -0.551 -9.536 15.024 1.00 98.12 88 LYS A CA 1
ATOM 657 C C . LYS A 1 88 ? -2.064 -9.551 15.245 1.00 98.12 88 LYS A C 1
ATOM 659 O O . LYS A 1 88 ? -2.510 -10.154 16.220 1.00 98.12 88 LYS A O 1
ATOM 664 N N . VAL A 1 89 ? -2.845 -9.009 14.306 1.00 98.44 89 VAL A N 1
ATOM 665 C CA . VAL A 1 89 ? -4.321 -9.018 14.358 1.00 98.44 89 VAL A CA 1
ATOM 666 C C . VAL A 1 89 ? -4.899 -10.440 14.329 1.00 98.44 89 VAL A C 1
ATOM 668 O O . VAL A 1 89 ? -5.863 -10.719 15.035 1.00 98.44 89 VAL A O 1
ATOM 671 N N . GLN A 1 90 ? -4.290 -11.368 13.588 1.00 97.88 90 GLN A N 1
ATOM 672 C CA . GLN A 1 90 ? -4.639 -12.794 13.593 1.00 97.88 90 GLN A CA 1
ATOM 673 C C . GLN A 1 90 ? -4.353 -13.465 14.952 1.00 97.88 90 GLN A C 1
ATOM 675 O O . GLN A 1 90 ? -5.129 -14.312 15.399 1.00 97.88 90 GLN A O 1
ATOM 680 N N . SER A 1 91 ? -3.246 -13.103 15.608 1.00 97.19 91 SER A N 1
ATOM 681 C CA . SER A 1 91 ? -2.804 -13.721 16.869 1.00 97.19 91 SER A CA 1
ATOM 682 C C . SER A 1 91 ? -3.524 -13.201 18.119 1.00 97.19 91 SER A C 1
ATOM 684 O O . SER A 1 91 ? -3.701 -13.955 19.075 1.00 97.19 91 SER A O 1
ATOM 686 N N . ASP A 1 92 ? -3.949 -11.935 18.117 1.00 97.50 92 ASP A N 1
ATOM 687 C CA . ASP A 1 92 ? -4.531 -11.261 19.277 1.00 97.50 92 ASP A CA 1
ATOM 688 C C . ASP A 1 92 ? -6.036 -10.996 19.068 1.00 97.50 92 ASP A C 1
ATOM 690 O O . ASP A 1 92 ? -6.392 -10.162 18.233 1.00 97.50 92 ASP A O 1
ATOM 694 N N . PRO A 1 93 ? -6.938 -11.651 19.829 1.00 96.81 93 PRO A N 1
ATOM 695 C CA . PRO A 1 93 ? -8.384 -11.415 19.767 1.00 96.81 93 PRO A CA 1
ATOM 696 C C . PRO A 1 93 ? -8.799 -9.960 19.983 1.00 96.81 93 PRO A C 1
ATOM 698 O O . PRO A 1 93 ? -9.849 -9.546 19.490 1.00 96.81 93 PRO A O 1
ATOM 701 N N . GLN A 1 94 ? -7.991 -9.196 20.720 1.00 97.12 94 GLN A N 1
ATOM 702 C CA . GLN A 1 94 ? -8.269 -7.814 21.101 1.00 97.12 94 GLN A CA 1
ATOM 703 C C . GLN A 1 94 ? -7.754 -6.794 20.086 1.00 97.12 94 GLN A C 1
ATOM 705 O O . GLN A 1 94 ? -7.969 -5.594 20.265 1.00 97.12 94 GLN A O 1
ATOM 710 N N . ALA A 1 95 ? -7.061 -7.244 19.041 1.00 98.31 95 ALA A N 1
ATOM 711 C CA . ALA A 1 95 ? -6.399 -6.348 18.117 1.00 98.31 95 ALA A CA 1
ATOM 712 C C . ALA A 1 95 ? -7.329 -5.764 17.052 1.00 98.31 95 ALA A C 1
ATOM 714 O O . ALA A 1 95 ? -8.168 -6.448 16.457 1.00 98.31 95 ALA A O 1
ATOM 715 N N . ILE A 1 96 ? -7.091 -4.483 16.781 1.00 98.81 96 ILE A N 1
ATOM 716 C CA . ILE A 1 96 ? -7.537 -3.767 15.589 1.00 98.81 96 ILE A CA 1
ATOM 717 C C . ILE A 1 96 ? -6.298 -3.270 14.847 1.00 98.81 96 ILE A C 1
ATOM 719 O O . ILE A 1 96 ? -5.339 -2.809 15.462 1.00 98.81 96 ILE A O 1
ATOM 723 N N . GLY A 1 97 ? -6.319 -3.355 13.524 1.00 98.69 97 GLY A N 1
ATOM 724 C CA . GLY A 1 97 ? -5.261 -2.839 12.665 1.00 98.69 97 GLY A CA 1
ATOM 725 C C . GLY A 1 97 ? -5.814 -2.381 11.325 1.00 98.69 97 GLY A C 1
ATOM 726 O O . GLY A 1 97 ? -7.018 -2.455 11.070 1.00 98.69 97 GLY A O 1
ATOM 727 N N . TYR A 1 98 ? -4.927 -1.934 10.443 1.00 98.69 98 TYR A N 1
ATOM 728 C CA . TYR A 1 98 ? -5.275 -1.622 9.061 1.00 98.69 98 TYR A CA 1
ATOM 729 C C . TYR A 1 98 ? -4.189 -2.086 8.083 1.00 98.69 98 TYR A C 1
ATOM 731 O O . TYR A 1 98 ? -2.987 -1.972 8.345 1.00 98.69 98 TYR A O 1
ATOM 739 N N . ILE A 1 99 ? -4.614 -2.622 6.939 1.00 98.06 99 ILE A N 1
ATOM 740 C CA . ILE A 1 99 ? -3.732 -3.172 5.899 1.00 98.06 99 ILE A CA 1
ATOM 741 C C . ILE A 1 99 ? -4.228 -2.820 4.491 1.00 98.06 99 ILE A C 1
ATOM 743 O O . ILE A 1 99 ? -5.343 -2.342 4.317 1.00 98.06 99 ILE A O 1
ATOM 747 N N . SER A 1 100 ? -3.389 -3.068 3.480 1.00 96.94 100 SER A N 1
ATOM 748 C CA . SER A 1 100 ? -3.836 -3.149 2.079 1.00 96.94 100 SER A CA 1
ATOM 749 C C . SER A 1 100 ? -4.951 -4.184 1.958 1.00 96.94 100 SER A C 1
ATOM 751 O O . SER A 1 100 ? -4.800 -5.294 2.481 1.00 96.94 100 SER A O 1
ATOM 753 N N . PHE A 1 101 ? -6.044 -3.851 1.272 1.00 94.88 101 PHE A N 1
ATOM 754 C CA . PHE A 1 101 ? -7.141 -4.789 1.040 1.00 94.88 101 PHE A CA 1
ATOM 755 C C . PHE A 1 101 ? -6.667 -5.976 0.197 1.00 94.88 101 PHE A C 1
ATOM 757 O O . PHE A 1 101 ? -7.001 -7.114 0.512 1.00 94.88 101 PHE A O 1
ATOM 764 N N . GLY A 1 102 ? -5.758 -5.742 -0.755 1.00 91.75 102 GLY A N 1
ATOM 765 C CA . GLY A 1 102 ? -5.086 -6.805 -1.512 1.00 91.75 102 GLY A CA 1
ATOM 766 C C . GLY A 1 102 ? -4.161 -7.722 -0.693 1.00 91.75 102 GLY A C 1
ATOM 767 O O . GLY A 1 102 ? -3.565 -8.649 -1.233 1.00 91.75 102 GLY A O 1
ATOM 768 N N . SER A 1 103 ? -3.991 -7.468 0.611 1.00 94.00 103 SER A N 1
ATOM 769 C CA . SER A 1 103 ? -3.255 -8.334 1.549 1.00 94.00 103 SER A CA 1
ATOM 770 C C . SER A 1 103 ? -4.153 -9.043 2.573 1.00 94.00 103 SER A C 1
ATOM 772 O O . SER A 1 103 ? -3.633 -9.791 3.412 1.00 94.00 103 SER A O 1
ATOM 774 N N . VAL A 1 104 ? -5.469 -8.805 2.526 1.00 94.50 104 VAL A N 1
ATOM 775 C CA . VAL A 1 104 ? -6.476 -9.506 3.333 1.00 94.50 104 VAL A CA 1
ATOM 776 C C . VAL A 1 104 ? -6.616 -10.947 2.839 1.00 94.50 104 VAL A C 1
ATOM 778 O O . VAL A 1 104 ? -6.621 -11.212 1.641 1.00 94.50 104 VAL A O 1
ATOM 781 N N . ASP A 1 105 ? -6.763 -11.872 3.779 1.00 94.44 105 ASP A N 1
ATOM 782 C CA . ASP A 1 105 ? -7.131 -13.265 3.541 1.00 94.44 105 ASP A CA 1
ATOM 783 C C . ASP A 1 105 ? -8.154 -13.718 4.598 1.00 94.44 105 ASP A C 1
ATOM 785 O O . ASP A 1 105 ? -8.688 -12.912 5.366 1.00 94.44 105 ASP A O 1
ATOM 789 N N . ASP A 1 106 ? -8.434 -15.016 4.647 1.00 95.62 106 ASP A N 1
ATOM 790 C CA . ASP A 1 106 ? -9.382 -15.614 5.578 1.00 95.62 106 ASP A CA 1
ATOM 791 C C . ASP A 1 106 ? -8.853 -15.747 7.018 1.00 95.62 106 ASP A C 1
ATOM 793 O O . ASP A 1 106 ? -9.538 -16.360 7.838 1.00 95.62 106 ASP A O 1
ATOM 797 N N . THR A 1 107 ? -7.687 -15.191 7.371 1.00 96.75 107 THR A N 1
ATOM 798 C CA . THR A 1 107 ? -7.131 -15.259 8.739 1.00 96.75 107 THR A CA 1
ATOM 799 C C . THR A 1 107 ? -7.583 -14.113 9.648 1.00 96.75 107 THR A C 1
ATOM 801 O O . THR A 1 107 ? -7.537 -14.242 10.874 1.00 96.75 107 THR A O 1
ATOM 804 N N . VAL A 1 108 ? -8.087 -13.021 9.067 1.00 97.81 108 VAL A N 1
ATOM 805 C CA . VAL A 1 108 ? -8.574 -11.815 9.762 1.00 97.81 108 VAL A CA 1
ATOM 806 C C . VAL A 1 108 ? -10.006 -11.475 9.333 1.00 97.81 108 VAL A C 1
ATOM 808 O O . VAL A 1 108 ? -10.518 -12.028 8.361 1.00 97.81 108 VAL A O 1
ATOM 811 N N . LYS A 1 109 ? -10.690 -10.587 10.065 1.00 97.88 109 LYS A N 1
ATOM 812 C CA . LYS A 1 109 ? -12.024 -10.088 9.699 1.00 97.88 109 LYS A CA 1
ATOM 813 C C . LYS A 1 109 ? -11.937 -8.626 9.271 1.00 97.88 109 LYS A C 1
ATOM 815 O O . LYS A 1 109 ? -11.427 -7.801 10.024 1.00 97.88 109 LYS A O 1
ATOM 820 N N . VAL A 1 110 ? -12.454 -8.307 8.087 1.00 98.00 110 VAL A N 1
ATOM 821 C CA . VAL A 1 110 ? -12.580 -6.923 7.601 1.00 98.00 110 VAL A CA 1
ATOM 822 C C . VAL A 1 110 ? -13.782 -6.249 8.255 1.00 98.00 110 VAL A C 1
ATOM 824 O O . VAL A 1 110 ? -14.859 -6.834 8.331 1.00 98.00 110 VAL A O 1
ATOM 827 N N . VAL A 1 111 ? -13.595 -5.009 8.697 1.00 98.25 111 VAL A N 1
ATOM 828 C CA . VAL A 1 111 ? -14.628 -4.159 9.296 1.00 98.25 111 VAL A CA 1
ATOM 829 C C . VAL A 1 111 ? -15.120 -3.151 8.255 1.00 98.25 111 VAL A C 1
ATOM 831 O O . VAL A 1 111 ? -14.317 -2.576 7.516 1.00 98.25 111 VAL A O 1
ATOM 834 N N . LYS A 1 112 ? -16.437 -2.921 8.185 1.00 98.44 112 LYS A N 1
ATOM 835 C CA . LYS A 1 112 ? -17.012 -1.863 7.337 1.00 98.44 112 LYS A CA 1
ATOM 836 C C . LYS A 1 112 ? -16.661 -0.482 7.890 1.00 98.44 112 LYS A C 1
ATOM 838 O O . LYS A 1 112 ? -16.604 -0.302 9.104 1.00 98.44 112 LYS A O 1
ATOM 843 N N . VAL A 1 113 ? -16.475 0.495 7.009 1.00 98.50 113 VAL A N 1
ATOM 844 C CA . VAL A 1 113 ? -16.232 1.892 7.388 1.00 98.50 113 VAL A CA 1
ATOM 845 C C . VAL A 1 113 ? -17.370 2.753 6.851 1.00 98.50 113 VAL A C 1
ATOM 847 O O . VAL A 1 113 ? -17.667 2.694 5.661 1.00 98.50 113 VAL A O 1
ATOM 850 N N . GLU A 1 114 ? -18.031 3.524 7.718 1.00 97.62 114 GLU A N 1
ATOM 851 C CA . GLU A 1 114 ? -19.239 4.308 7.383 1.00 97.62 114 GLU A CA 1
ATOM 852 C C . GLU A 1 114 ? -20.366 3.462 6.746 1.00 97.62 114 GLU A C 1
ATOM 854 O O . GLU A 1 114 ? -21.072 3.891 5.837 1.00 97.62 114 GLU A O 1
ATOM 859 N N . GLY A 1 115 ? -20.514 2.207 7.183 1.00 97.75 115 GLY A N 1
ATOM 860 C CA . GLY A 1 115 ? -21.454 1.231 6.619 1.00 97.75 115 GLY A CA 1
ATOM 861 C C . GLY A 1 115 ? -20.984 0.570 5.317 1.00 97.75 115 GLY A C 1
ATOM 862 O O . GLY A 1 115 ? -21.594 -0.407 4.874 1.00 97.75 115 GLY A O 1
ATOM 863 N N . VAL A 1 116 ? -19.885 1.045 4.724 1.00 98.31 116 VAL A N 1
ATOM 864 C CA . VAL A 1 116 ? -19.365 0.607 3.423 1.00 98.31 116 VAL A CA 1
ATOM 865 C C . VAL A 1 116 ? -18.276 -0.454 3.602 1.00 98.31 116 VAL A C 1
ATOM 867 O O . VAL A 1 116 ? -17.337 -0.290 4.379 1.00 98.31 116 VAL A O 1
ATOM 870 N N . ALA A 1 117 ? -18.378 -1.559 2.861 1.00 97.12 117 ALA A N 1
ATOM 871 C CA . ALA A 1 117 ? -17.307 -2.553 2.766 1.00 97.12 117 ALA A CA 1
ATOM 872 C C . ALA A 1 117 ? -16.296 -2.158 1.668 1.00 97.12 117 ALA A C 1
ATOM 874 O O . ALA A 1 117 ? -16.719 -1.635 0.630 1.00 97.12 117 ALA A O 1
ATOM 875 N N . PRO A 1 118 ? -14.989 -2.429 1.833 1.00 95.19 118 PRO A N 1
ATOM 876 C CA . PRO A 1 118 ? -14.018 -2.238 0.759 1.00 95.19 118 PRO A CA 1
ATOM 877 C C . PRO A 1 118 ? -14.284 -3.223 -0.390 1.00 95.19 118 PRO A C 1
ATOM 879 O O . PRO A 1 118 ? -14.483 -4.418 -0.174 1.00 95.19 118 PRO A O 1
ATOM 882 N N . SER A 1 119 ? -14.320 -2.714 -1.621 1.00 91.88 119 SER A N 1
ATOM 883 C CA . SER A 1 119 ? -14.522 -3.492 -2.848 1.00 91.88 119 SER A CA 1
ATOM 884 C C . SER A 1 119 ? -14.065 -2.688 -4.070 1.00 91.88 119 SER A C 1
ATOM 886 O O . SER A 1 119 ? -13.900 -1.471 -3.982 1.00 91.88 119 SER A O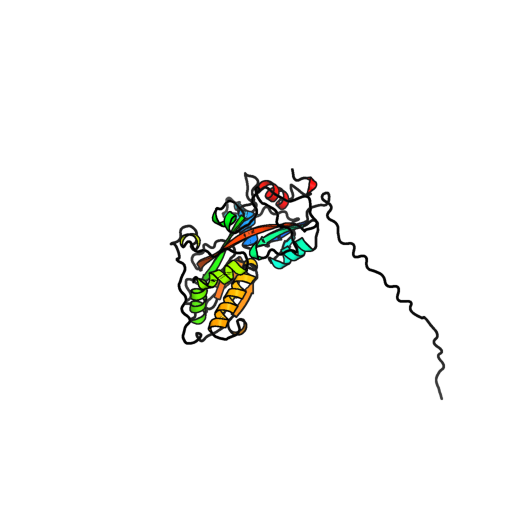 1
ATOM 888 N N . LYS A 1 120 ? -13.936 -3.328 -5.242 1.00 89.12 120 LYS A N 1
ATOM 889 C CA . LYS A 1 120 ? -13.628 -2.610 -6.493 1.00 89.12 120 LYS A CA 1
ATOM 890 C C . LYS A 1 120 ? -14.649 -1.508 -6.812 1.00 89.12 120 LYS A C 1
ATOM 892 O O . LYS A 1 120 ? -14.255 -0.429 -7.236 1.00 89.12 120 LYS A O 1
ATOM 897 N N . ALA A 1 121 ? -15.939 -1.763 -6.586 1.00 91.38 121 ALA A N 1
ATOM 898 C CA . ALA A 1 121 ? -16.996 -0.786 -6.842 1.00 91.38 121 ALA A CA 1
ATOM 899 C C . ALA A 1 121 ? -16.910 0.405 -5.874 1.00 91.38 121 ALA A C 1
ATOM 901 O O . ALA A 1 121 ? -16.778 1.542 -6.316 1.00 91.38 121 ALA A O 1
ATOM 902 N N 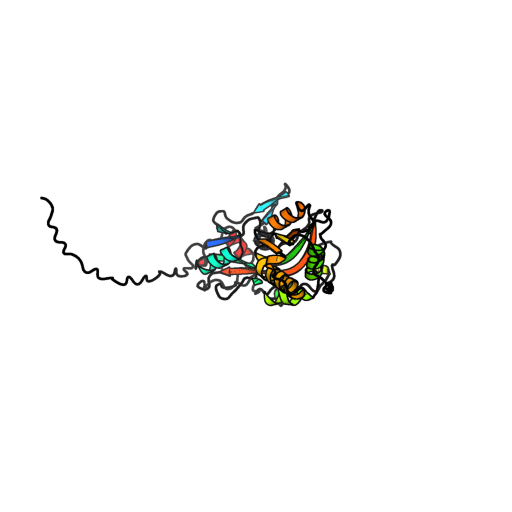. THR A 1 122 ? -16.882 0.122 -4.568 1.00 94.75 122 THR A N 1
ATOM 903 C CA . THR A 1 122 ? -16.924 1.143 -3.505 1.00 94.75 122 THR A CA 1
ATOM 904 C C . THR A 1 122 ? -15.659 2.001 -3.406 1.00 94.75 122 THR A C 1
ATOM 906 O O . THR A 1 122 ? -15.678 3.062 -2.787 1.00 94.75 122 THR A O 1
ATOM 909 N N . VAL A 1 123 ? -14.550 1.563 -4.010 1.00 92.25 123 VAL A N 1
ATOM 910 C CA . VAL A 1 123 ? -13.332 2.376 -4.158 1.00 92.25 123 VAL A CA 1
ATOM 911 C C . VAL A 1 123 ? -13.399 3.277 -5.395 1.00 92.25 123 VAL A C 1
ATOM 913 O O . VAL A 1 123 ? -13.028 4.450 -5.337 1.00 92.25 123 VAL A O 1
ATOM 916 N N . LEU A 1 124 ? -13.892 2.753 -6.524 1.00 87.62 124 LEU A N 1
ATOM 917 C CA . LEU A 1 124 ? -14.006 3.518 -7.771 1.00 87.62 124 LEU A CA 1
ATOM 918 C C . LEU A 1 124 ? -15.085 4.608 -7.704 1.00 87.62 124 LEU A C 1
ATOM 920 O O . LEU A 1 124 ? -14.896 5.669 -8.293 1.00 87.62 124 LEU A O 1
ATOM 924 N N . ASP A 1 125 ? -16.180 4.383 -6.974 1.00 91.81 125 ASP A N 1
ATOM 925 C CA . ASP A 1 125 ? -17.206 5.408 -6.721 1.00 91.81 125 ASP A CA 1
ATOM 926 C C . ASP A 1 125 ? -16.867 6.348 -5.539 1.00 91.81 125 ASP A C 1
ATOM 928 O O . ASP A 1 125 ? -17.564 7.337 -5.301 1.00 91.81 125 ASP A O 1
ATOM 932 N N . GLY A 1 126 ? -15.786 6.065 -4.800 1.00 91.44 126 GLY A N 1
ATOM 933 C CA . GLY A 1 126 ? -15.333 6.854 -3.654 1.00 91.44 126 GLY A CA 1
ATOM 934 C C . GLY A 1 126 ? -16.251 6.798 -2.425 1.00 91.44 126 GLY A C 1
ATOM 935 O O . GLY A 1 126 ? -16.155 7.667 -1.548 1.00 91.44 126 GLY A O 1
ATOM 936 N N . THR A 1 127 ? -17.157 5.820 -2.328 1.00 96.38 127 THR A N 1
ATOM 937 C CA . THR A 1 127 ? -17.981 5.598 -1.126 1.00 96.38 127 THR A CA 1
ATOM 938 C C . THR A 1 127 ? -17.144 5.064 0.037 1.00 96.38 127 THR A C 1
ATOM 940 O O . THR A 1 127 ? -17.277 5.580 1.149 1.00 96.38 127 THR A O 1
ATOM 943 N N . TYR A 1 128 ? -16.221 4.128 -0.208 1.00 97.25 128 TYR A N 1
ATOM 944 C CA . TYR A 1 128 ? -15.261 3.651 0.789 1.00 97.25 128 TYR A CA 1
ATOM 945 C C . TYR A 1 128 ? -14.121 4.663 0.963 1.00 97.25 128 TYR A C 1
ATOM 947 O O . TYR A 1 128 ? -13.254 4.816 0.109 1.00 97.25 128 TYR A O 1
ATOM 955 N N . LYS A 1 129 ? -14.115 5.391 2.083 1.00 95.38 129 LYS A N 1
ATOM 956 C CA . LYS A 1 129 ? -13.292 6.607 2.217 1.00 95.38 129 LYS A CA 1
ATOM 957 C C . LYS A 1 129 ? -11.789 6.372 2.356 1.00 95.38 129 LYS A C 1
ATOM 959 O O . LYS A 1 129 ? -11.018 7.262 2.006 1.00 95.38 129 LYS A O 1
ATOM 964 N N . ILE A 1 130 ? -11.359 5.221 2.874 1.00 96.50 130 ILE A N 1
ATOM 965 C CA . ILE A 1 130 ? -9.942 4.976 3.175 1.00 96.50 130 ILE A CA 1
ATOM 966 C C . ILE A 1 130 ? -9.272 4.268 1.991 1.00 96.50 130 ILE A C 1
ATOM 968 O O . ILE A 1 130 ? -9.172 3.045 1.955 1.00 96.50 130 ILE A O 1
ATOM 972 N N . GLN A 1 131 ? -8.826 5.035 0.998 1.00 95.12 131 GLN A N 1
ATOM 973 C CA . GLN A 1 131 ? -8.257 4.518 -0.253 1.00 95.12 131 GLN A CA 1
ATOM 974 C C . GLN A 1 131 ? -7.041 5.323 -0.720 1.00 95.12 131 GLN A C 1
ATOM 976 O O . GLN A 1 131 ? -6.843 6.462 -0.294 1.00 95.12 131 GLN A O 1
ATOM 981 N N . ARG A 1 132 ? -6.201 4.730 -1.579 1.00 95.06 132 ARG A N 1
ATOM 982 C CA . ARG A 1 132 ? -4.922 5.332 -2.004 1.00 95.06 132 ARG A CA 1
ATOM 983 C C . ARG A 1 132 ? -4.402 4.821 -3.354 1.00 95.06 132 ARG A C 1
ATOM 985 O O . ARG A 1 132 ? -4.708 3.689 -3.733 1.00 95.06 132 ARG A O 1
ATOM 992 N N . PRO A 1 133 ? -3.539 5.598 -4.035 1.00 95.56 133 PRO A N 1
ATOM 993 C CA . PRO A 1 133 ? -2.755 5.113 -5.163 1.00 95.56 133 PRO A CA 1
ATOM 994 C C . PRO A 1 133 ? -1.619 4.182 -4.736 1.00 95.56 133 PRO A C 1
ATOM 996 O O . PRO A 1 133 ? -0.939 4.396 -3.728 1.00 95.56 133 PRO A O 1
ATOM 999 N N . PHE A 1 134 ? -1.391 3.170 -5.567 1.00 97.44 134 PHE A N 1
ATOM 1000 C CA . PHE A 1 134 ? -0.126 2.458 -5.689 1.00 97.44 134 PHE A CA 1
ATOM 1001 C C . PHE A 1 134 ? 0.690 3.143 -6.786 1.00 97.44 134 PHE A C 1
ATOM 1003 O O . PHE A 1 134 ? 0.312 3.134 -7.956 1.00 97.44 134 PHE A O 1
ATOM 1010 N N . VAL A 1 135 ? 1.788 3.769 -6.377 1.00 98.00 135 VAL A N 1
ATOM 1011 C CA . VAL A 1 135 ? 2.584 4.721 -7.148 1.00 98.00 135 VAL A CA 1
ATOM 1012 C C . VAL A 1 135 ? 3.934 4.108 -7.488 1.00 98.00 135 VAL A C 1
ATOM 1014 O O . VAL A 1 135 ? 4.687 3.702 -6.596 1.00 98.00 135 VAL A O 1
ATOM 1017 N N . ILE A 1 136 ? 4.260 4.104 -8.776 1.00 98.50 136 ILE A N 1
ATOM 1018 C CA . ILE A 1 136 ? 5.602 3.827 -9.283 1.00 98.50 136 ILE A CA 1
ATOM 1019 C C . ILE A 1 136 ? 6.357 5.153 -9.379 1.00 98.50 136 ILE A C 1
ATOM 1021 O O . ILE A 1 136 ? 5.813 6.153 -9.845 1.00 98.50 136 ILE A O 1
ATOM 1025 N N . MET A 1 137 ? 7.605 5.168 -8.916 1.00 98.50 137 MET A N 1
ATOM 1026 C CA . MET A 1 137 ? 8.478 6.340 -8.871 1.00 98.50 137 MET A CA 1
ATOM 1027 C C . MET A 1 137 ? 9.800 6.058 -9.588 1.00 98.50 137 MET A C 1
ATOM 1029 O O . MET A 1 137 ? 10.419 5.019 -9.360 1.00 98.50 137 MET A O 1
ATOM 1033 N N . THR A 1 138 ? 10.282 7.018 -10.371 1.00 98.31 138 THR A N 1
ATOM 1034 C CA . THR A 1 138 ? 11.638 7.033 -10.938 1.00 98.31 138 THR A CA 1
ATOM 1035 C C . THR A 1 138 ? 12.277 8.399 -10.721 1.00 98.31 138 THR A C 1
ATOM 1037 O O . THR A 1 138 ? 11.590 9.399 -10.490 1.00 98.31 138 THR A O 1
ATOM 1040 N N . ASN A 1 139 ? 13.604 8.465 -10.801 1.00 97.94 139 ASN A N 1
ATOM 1041 C CA . ASN A 1 139 ? 14.302 9.741 -10.726 1.00 97.94 139 ASN A CA 1
ATOM 1042 C C . ASN A 1 139 ? 14.006 10.544 -12.009 1.00 97.94 139 ASN A C 1
ATOM 1044 O O . ASN A 1 139 ? 13.922 9.971 -13.098 1.00 97.94 139 ASN A O 1
ATOM 1048 N N . LYS A 1 140 ? 13.769 11.852 -11.876 1.00 95.69 140 LYS A N 1
ATOM 1049 C CA . LYS A 1 140 ? 13.463 12.759 -12.995 1.00 95.69 140 LYS A CA 1
ATOM 1050 C C . LYS A 1 140 ? 14.722 13.368 -13.626 1.00 95.69 140 LYS A C 1
ATOM 1052 O O . LYS A 1 140 ? 14.687 13.768 -14.785 1.00 95.69 140 LYS A O 1
ATOM 1057 N N . GLU A 1 141 ? 15.805 13.454 -12.859 1.00 95.94 141 GLU A N 1
ATOM 1058 C CA . GLU A 1 141 ? 17.083 14.075 -13.231 1.00 95.94 141 GLU A CA 1
ATOM 1059 C C . GLU A 1 141 ? 18.076 13.030 -13.779 1.00 95.94 141 GLU A C 1
ATOM 1061 O O . GLU A 1 141 ? 18.827 13.310 -14.713 1.00 95.94 141 GLU A O 1
ATOM 1066 N N . THR A 1 142 ? 18.049 11.804 -13.246 1.00 96.50 142 THR A N 1
ATOM 1067 C CA . THR A 1 142 ? 18.913 10.692 -13.674 1.00 96.50 142 THR A CA 1
ATOM 1068 C C . THR A 1 142 ? 18.321 9.952 -14.876 1.00 96.50 142 THR A C 1
ATOM 1070 O O . THR A 1 142 ? 17.210 9.423 -14.813 1.00 96.50 142 THR A O 1
ATOM 1073 N N . LYS A 1 143 ? 19.083 9.845 -15.976 1.00 96.94 143 LYS A N 1
ATOM 1074 C CA . LYS A 1 143 ? 18.694 9.024 -17.136 1.00 96.94 143 LYS A CA 1
ATOM 1075 C C . LYS A 1 143 ? 18.603 7.550 -16.727 1.00 96.94 143 LYS A C 1
ATOM 1077 O O . LYS A 1 143 ? 19.586 6.977 -16.268 1.00 96.94 143 LYS A O 1
ATOM 1082 N N . MET A 1 144 ? 17.451 6.928 -16.966 1.00 98.00 144 MET A N 1
ATOM 1083 C CA . MET A 1 144 ? 17.252 5.503 -16.700 1.00 98.00 144 MET A CA 1
ATOM 1084 C C . MET A 1 144 ? 18.138 4.599 -17.572 1.00 98.00 144 MET A C 1
ATOM 1086 O O . MET A 1 144 ? 18.403 4.900 -18.740 1.00 98.00 144 MET A O 1
ATOM 1090 N N . THR A 1 145 ? 18.529 3.449 -17.021 1.00 98.38 145 THR A N 1
ATOM 1091 C CA . THR A 1 145 ? 19.107 2.339 -17.794 1.00 98.38 145 THR A CA 1
ATOM 1092 C C . THR A 1 145 ? 18.055 1.737 -18.726 1.00 98.38 145 THR A C 1
ATOM 1094 O O . THR A 1 145 ? 16.863 1.759 -18.418 1.00 98.38 145 THR A O 1
ATOM 1097 N N . GLU A 1 146 ? 18.478 1.157 -19.852 1.00 98.12 146 GLU A N 1
ATOM 1098 C CA . GLU A 1 146 ? 17.555 0.580 -20.844 1.00 98.12 146 GLU A CA 1
ATOM 1099 C C . GLU A 1 146 ? 16.666 -0.515 -20.239 1.00 98.12 146 GLU A C 1
ATOM 1101 O O . GLU A 1 146 ? 15.461 -0.536 -20.480 1.00 98.12 146 GLU A O 1
ATOM 1106 N N . ARG A 1 147 ? 17.232 -1.366 -19.371 1.00 98.06 147 ARG A N 1
ATOM 1107 C CA . ARG A 1 147 ? 16.486 -2.414 -18.661 1.00 98.06 147 ARG A CA 1
ATOM 1108 C C . ARG A 1 147 ? 15.421 -1.843 -17.725 1.00 98.06 147 ARG A C 1
ATOM 1110 O O . ARG A 1 147 ? 14.292 -2.325 -17.730 1.00 98.06 147 ARG A O 1
ATOM 1117 N N . ALA A 1 148 ? 15.763 -0.828 -16.930 1.00 98.44 148 ALA A N 1
ATOM 1118 C CA . ALA A 1 148 ? 14.804 -0.204 -16.021 1.00 98.44 148 ALA A CA 1
ATOM 1119 C C . ALA A 1 148 ? 13.716 0.565 -16.788 1.00 98.44 148 ALA A C 1
ATOM 1121 O O . ALA A 1 148 ? 12.551 0.514 -16.401 1.00 98.44 148 ALA A O 1
ATOM 1122 N N . ALA A 1 149 ? 14.074 1.233 -17.890 1.00 98.19 149 ALA A N 1
ATOM 1123 C CA . ALA A 1 149 ? 13.124 1.929 -18.752 1.00 98.19 149 ALA A CA 1
ATOM 1124 C C . ALA A 1 149 ? 12.138 0.961 -19.435 1.00 98.19 149 ALA A C 1
ATOM 1126 O O . ALA A 1 149 ? 10.944 1.256 -19.479 1.00 98.19 149 ALA A O 1
ATOM 1127 N N . ASP A 1 150 ? 12.600 -0.203 -19.911 1.00 98.56 150 ASP A N 1
ATOM 1128 C CA . ASP A 1 150 ? 11.724 -1.225 -20.505 1.00 98.56 150 ASP A CA 1
ATOM 1129 C C . ASP A 1 150 ? 10.745 -1.810 -19.473 1.00 98.56 150 ASP A C 1
ATOM 1131 O O . ASP A 1 150 ? 9.547 -1.913 -19.743 1.00 98.56 150 ASP A O 1
ATOM 1135 N N . PHE A 1 151 ? 11.204 -2.086 -18.246 1.00 98.62 151 PHE A N 1
ATOM 1136 C CA . PHE A 1 151 ? 10.304 -2.533 -17.179 1.00 98.62 151 PHE A CA 1
ATOM 1137 C C . PHE A 1 151 ? 9.333 -1.438 -16.714 1.00 98.62 151 PHE A C 1
ATOM 1139 O O . PHE A 1 151 ? 8.169 -1.732 -16.458 1.00 98.62 151 PHE A O 1
ATOM 1146 N N . VAL A 1 152 ? 9.738 -0.163 -16.663 1.00 98.44 152 VAL A N 1
ATOM 1147 C CA . VAL A 1 152 ? 8.786 0.931 -16.388 1.00 98.44 152 VAL A CA 1
ATOM 1148 C C . VAL A 1 152 ? 7.754 1.063 -17.505 1.00 98.44 152 VAL A C 1
ATOM 1150 O O . VAL A 1 152 ? 6.579 1.244 -17.205 1.00 98.44 152 VAL A O 1
ATOM 1153 N N . LYS A 1 153 ? 8.135 0.870 -18.772 1.00 98.31 153 LYS A N 1
ATOM 1154 C CA . LYS A 1 153 ? 7.178 0.811 -19.886 1.00 98.31 153 LYS A CA 1
ATOM 1155 C C . LYS A 1 153 ? 6.216 -0.379 -19.763 1.00 98.31 153 LYS A C 1
ATOM 1157 O O . LYS A 1 153 ? 5.043 -0.236 -20.100 1.00 98.31 153 LYS A O 1
ATOM 1162 N N . TYR A 1 154 ? 6.679 -1.530 -19.265 1.00 98.50 154 TYR A N 1
ATOM 1163 C CA . TYR A 1 154 ? 5.798 -2.645 -18.897 1.00 98.50 154 TYR A CA 1
ATOM 1164 C C . TYR A 1 154 ? 4.821 -2.216 -17.790 1.00 98.50 154 TYR A C 1
ATOM 1166 O O . TYR A 1 154 ? 3.612 -2.356 -17.976 1.00 98.50 154 TYR A O 1
ATOM 1174 N N . LEU A 1 155 ? 5.318 -1.602 -16.706 1.00 98.25 155 LEU A N 1
ATOM 1175 C CA . LEU A 1 155 ? 4.515 -1.101 -15.579 1.00 98.25 155 LEU A CA 1
ATOM 1176 C C . LEU A 1 155 ? 3.491 -0.013 -15.974 1.00 98.25 155 LEU A C 1
ATOM 1178 O O . LEU A 1 155 ? 2.404 0.065 -15.401 1.00 98.25 155 LEU A O 1
ATOM 1182 N N . GLU A 1 156 ? 3.810 0.828 -16.960 1.00 96.94 156 GLU A N 1
ATOM 1183 C CA . GLU A 1 156 ? 2.896 1.833 -17.520 1.00 96.94 156 GLU A CA 1
ATOM 1184 C C . GLU A 1 156 ? 1.801 1.216 -18.416 1.00 96.94 156 GLU A C 1
ATOM 1186 O O . GLU A 1 156 ? 0.840 1.910 -18.759 1.00 96.94 156 GLU A O 1
ATOM 1191 N N . SER A 1 157 ? 1.907 -0.065 -18.791 1.00 97.69 157 SER A N 1
ATOM 1192 C CA . SER A 1 157 ? 1.044 -0.699 -19.794 1.00 97.69 157 SER A CA 1
ATOM 1193 C C . SER A 1 157 ? -0.188 -1.425 -19.247 1.00 97.69 157 SER A C 1
ATOM 1195 O O . SER A 1 157 ? -0.311 -1.701 -18.054 1.00 97.69 157 SER A O 1
ATOM 1197 N N . SER A 1 158 ? -1.098 -1.788 -20.155 1.00 97.00 158 SER A N 1
ATOM 1198 C CA . SER A 1 158 ? -2.275 -2.614 -19.857 1.00 97.00 158 SER A CA 1
ATOM 1199 C C . SER A 1 158 ? -1.963 -4.049 -19.411 1.00 97.00 158 SER A C 1
ATOM 1201 O O . SER A 1 158 ? -2.849 -4.688 -18.850 1.00 97.00 158 SER A O 1
ATOM 1203 N N . LEU A 1 159 ? -0.740 -4.564 -19.613 1.00 96.44 159 LEU A N 1
ATOM 1204 C CA . LEU A 1 159 ? -0.378 -5.935 -19.209 1.00 96.44 159 LEU A CA 1
ATOM 1205 C C . LEU A 1 159 ? -0.438 -6.131 -17.685 1.00 96.44 159 LEU A C 1
ATOM 1207 O O . LEU A 1 159 ? -0.828 -7.191 -17.211 1.00 96.44 159 LEU A O 1
ATOM 1211 N N . VAL A 1 160 ? -0.169 -5.068 -16.924 1.00 96.31 160 VAL A N 1
ATOM 1212 C CA . VAL A 1 160 ? -0.187 -5.053 -15.448 1.00 96.31 160 VAL A CA 1
ATOM 1213 C C . VAL A 1 160 ? -1.610 -5.134 -14.886 1.00 96.31 160 VAL A C 1
ATOM 1215 O O . VAL A 1 160 ? -1.799 -5.259 -13.678 1.00 96.31 160 VAL A O 1
ATOM 1218 N N . LYS A 1 161 ? -2.647 -5.063 -15.732 1.00 96.38 161 LYS A N 1
ATOM 1219 C CA . LYS A 1 161 ? -4.035 -5.164 -15.276 1.00 96.38 161 LYS A CA 1
ATOM 1220 C C . LYS A 1 161 ? -4.304 -6.489 -14.568 1.00 96.38 161 LYS A C 1
ATOM 1222 O O . LYS A 1 161 ? -4.871 -6.474 -13.478 1.00 96.38 161 LYS A O 1
ATOM 1227 N N . GLU A 1 162 ? -3.861 -7.602 -15.151 1.00 93.62 162 GLU A N 1
ATOM 1228 C CA . GLU A 1 162 ? -4.003 -8.927 -14.537 1.00 93.62 162 GLU A CA 1
ATOM 1229 C C . GLU A 1 162 ? -3.175 -9.017 -13.243 1.00 93.62 162 GLU A C 1
ATOM 1231 O O . GLU A 1 162 ? -3.701 -9.450 -12.218 1.00 93.62 162 GLU A O 1
ATOM 1236 N N . ASP A 1 163 ? -1.944 -8.483 -13.251 1.00 93.25 163 ASP A N 1
ATOM 1237 C CA . ASP A 1 163 ? -1.061 -8.413 -12.076 1.00 93.25 163 ASP A CA 1
ATOM 1238 C C . ASP A 1 163 ? -1.701 -7.607 -10.904 1.00 93.25 163 ASP A C 1
ATOM 1240 O O . ASP A 1 163 ? -1.605 -8.018 -9.747 1.00 93.25 163 ASP A O 1
ATOM 1244 N N . CYS A 1 164 ? -2.399 -6.485 -11.163 1.00 93.81 164 CYS A N 1
ATOM 1245 C CA . CYS A 1 164 ? -3.177 -5.755 -10.141 1.00 93.81 164 CYS A CA 1
ATOM 1246 C C . CYS A 1 164 ? -4.402 -6.577 -9.674 1.00 93.81 164 CYS A C 1
ATOM 1248 O O . CYS A 1 164 ? -4.595 -6.790 -8.473 1.00 93.81 164 CYS A O 1
ATOM 1250 N N . GLU A 1 165 ? -5.259 -7.011 -10.610 1.00 91.75 165 GLU A N 1
ATOM 1251 C CA . GLU A 1 165 ? -6.594 -7.551 -10.298 1.00 91.75 165 GLU A CA 1
ATOM 1252 C C . GLU A 1 165 ? -6.537 -8.924 -9.607 1.00 91.75 165 GLU A C 1
ATOM 1254 O O . GLU A 1 165 ? -7.345 -9.190 -8.712 1.00 91.75 165 GLU A O 1
ATOM 1259 N N . LYS A 1 166 ? -5.530 -9.752 -9.924 1.00 90.50 166 LYS A N 1
ATOM 1260 C CA . LYS A 1 166 ? -5.231 -11.024 -9.238 1.00 90.50 166 LYS A CA 1
ATOM 1261 C C . LYS A 1 166 ? -5.007 -10.850 -7.731 1.00 90.50 166 LYS A C 1
ATOM 1263 O O . LYS A 1 166 ? -5.332 -11.743 -6.950 1.00 90.50 166 LYS A O 1
ATOM 1268 N N . HIS A 1 167 ? -4.482 -9.696 -7.321 1.00 89.69 167 HIS A N 1
ATOM 1269 C CA . HIS A 1 167 ? -4.185 -9.358 -5.928 1.00 89.69 167 HIS A CA 1
ATOM 1270 C C . HIS A 1 167 ? -5.215 -8.407 -5.304 1.00 89.69 167 HIS A C 1
ATOM 1272 O O . HIS A 1 167 ? -4.911 -7.720 -4.334 1.00 89.69 167 HIS A O 1
ATOM 1278 N N . GLY A 1 168 ? -6.441 -8.353 -5.838 1.00 86.44 168 GLY A N 1
ATOM 1279 C CA . GLY A 1 168 ? -7.560 -7.631 -5.219 1.00 86.44 168 GLY A CA 1
ATOM 1280 C C . GLY A 1 168 ? -7.437 -6.102 -5.222 1.00 86.44 168 GLY A C 1
ATOM 1281 O O . GLY A 1 168 ? -8.263 -5.430 -4.603 1.00 86.44 168 GLY A O 1
ATOM 1282 N N . VAL A 1 169 ? -6.443 -5.548 -5.924 1.00 92.88 169 VAL A N 1
ATOM 1283 C CA . VAL A 1 169 ? -6.303 -4.105 -6.157 1.00 92.88 169 VAL A CA 1
ATOM 1284 C C . VAL A 1 169 ? -6.752 -3.744 -7.571 1.00 92.88 169 VAL A C 1
ATOM 1286 O O . VAL A 1 169 ? -6.866 -4.583 -8.462 1.00 92.88 169 VAL A O 1
ATOM 1289 N N . ILE A 1 170 ? -7.061 -2.472 -7.781 1.00 94.88 170 ILE A N 1
ATOM 1290 C CA . ILE A 1 170 ? -7.851 -2.026 -8.927 1.00 94.88 170 ILE A CA 1
ATOM 1291 C C . ILE A 1 170 ? -6.932 -1.355 -9.935 1.00 94.88 170 ILE A C 1
ATOM 1293 O O . ILE A 1 170 ? -6.495 -0.237 -9.684 1.00 94.88 170 ILE A O 1
ATOM 1297 N N . PHE A 1 171 ? -6.641 -1.995 -11.067 1.00 96.25 171 PHE A N 1
ATOM 1298 C CA . PHE A 1 171 ? -5.869 -1.350 -12.133 1.00 96.25 171 PHE A CA 1
ATOM 1299 C C . PHE A 1 171 ? -6.525 -0.033 -12.578 1.00 96.25 171 PHE A C 1
ATOM 1301 O O . PHE A 1 171 ? -7.737 0.028 -12.800 1.00 96.25 171 PHE A O 1
ATOM 1308 N N . LEU A 1 172 ? -5.723 1.025 -12.708 1.00 94.69 172 LEU A N 1
ATOM 1309 C CA . LEU A 1 172 ? -6.208 2.348 -13.089 1.00 94.69 172 LEU A CA 1
ATOM 1310 C C . LEU A 1 172 ? -6.243 2.494 -14.610 1.00 94.69 172 LEU A C 1
ATOM 1312 O O . LEU A 1 172 ? -5.204 2.655 -15.251 1.00 94.69 172 LEU A O 1
ATOM 1316 N N . GLU A 1 173 ? -7.454 2.462 -15.168 1.00 94.56 173 GLU A N 1
ATOM 1317 C CA . GLU A 1 173 ? -7.723 2.687 -16.596 1.00 94.56 173 GLU A CA 1
ATOM 1318 C C . GLU A 1 173 ? -7.923 4.178 -16.933 1.00 94.56 173 GLU A C 1
ATOM 1320 O O . GLU A 1 173 ? -7.551 4.614 -18.022 1.00 94.56 173 GLU A O 1
ATOM 1325 N N . ASP A 1 174 ? -8.456 4.983 -16.002 1.00 93.06 174 ASP A N 1
ATOM 1326 C CA . ASP A 1 174 ? -8.615 6.431 -16.193 1.00 93.06 174 ASP A CA 1
ATOM 1327 C C . ASP A 1 174 ? -7.258 7.145 -16.112 1.00 93.06 174 ASP A C 1
ATOM 1329 O O . ASP A 1 174 ? -6.612 7.201 -15.061 1.00 93.06 174 ASP A O 1
ATOM 1333 N N . ALA A 1 175 ? -6.857 7.753 -17.229 1.00 95.31 175 ALA A N 1
ATOM 1334 C CA . ALA A 1 175 ? -5.621 8.512 -17.363 1.00 95.31 175 ALA A CA 1
ATOM 1335 C C . ALA A 1 175 ? -5.469 9.653 -16.337 1.00 95.31 175 ALA A C 1
ATOM 1337 O O . ALA A 1 175 ? -4.346 10.007 -15.974 1.00 95.31 175 ALA A O 1
ATOM 1338 N N . LYS A 1 176 ? -6.573 10.232 -15.847 1.00 93.69 176 LYS A N 1
ATOM 1339 C CA . LYS A 1 176 ? -6.541 11.268 -14.802 1.00 93.69 176 LYS A CA 1
ATOM 1340 C C . LYS A 1 176 ? -6.146 10.687 -13.448 1.00 93.69 176 LYS A C 1
ATOM 1342 O O . LYS A 1 176 ? -5.330 11.280 -12.756 1.00 93.69 176 LYS A O 1
ATOM 1347 N N . LEU A 1 177 ? -6.675 9.512 -13.096 1.00 92.62 177 LEU A N 1
ATOM 1348 C CA . LEU A 1 177 ? -6.363 8.830 -11.833 1.00 92.62 177 LEU A CA 1
ATOM 1349 C C . LEU A 1 177 ? -4.947 8.233 -11.826 1.00 92.62 177 LEU A C 1
ATOM 1351 O O . LEU A 1 177 ? -4.372 8.032 -10.758 1.00 92.62 177 LEU A O 1
ATOM 1355 N N . ARG A 1 178 ? -4.367 7.980 -13.008 1.00 95.62 178 ARG A N 1
ATOM 1356 C CA . ARG A 1 178 ? -2.961 7.574 -13.185 1.00 95.62 178 ARG A CA 1
ATOM 1357 C C . ARG A 1 178 ? -1.958 8.706 -12.919 1.00 95.62 178 ARG A C 1
ATOM 1359 O O . ARG A 1 178 ? -0.793 8.416 -12.654 1.00 95.62 178 ARG A O 1
ATOM 1366 N N . ALA A 1 179 ? -2.386 9.967 -12.969 1.00 92.94 179 ALA A N 1
ATOM 1367 C CA . ALA A 1 179 ? -1.570 11.130 -12.625 1.00 92.94 179 ALA A CA 1
ATOM 1368 C C . ALA A 1 179 ? -1.697 11.497 -11.132 1.00 92.94 179 ALA A C 1
ATOM 1370 O O . ALA A 1 179 ? -2.628 11.071 -10.447 1.00 92.94 179 ALA A O 1
ATOM 1371 N N . ASN A 1 180 ? -0.772 12.311 -10.615 1.00 85.44 180 ASN A N 1
ATOM 1372 C CA . ASN A 1 180 ? -0.976 12.974 -9.322 1.00 85.44 180 ASN A CA 1
ATOM 1373 C C . ASN A 1 180 ? -1.940 14.162 -9.471 1.00 85.44 180 ASN A C 1
ATOM 1375 O O . ASN A 1 180 ? -2.121 14.709 -10.558 1.00 85.44 180 ASN A O 1
ATOM 1379 N N . GLU A 1 181 ? -2.536 14.598 -8.361 1.00 82.75 181 GLU A N 1
ATOM 1380 C CA . GLU A 1 181 ? -3.451 15.740 -8.348 1.00 82.75 181 GLU A CA 1
ATOM 1381 C C . GLU A 1 181 ? -2.773 17.028 -8.861 1.00 82.75 181 GLU A C 1
ATOM 1383 O O . GLU A 1 181 ? -1.768 17.496 -8.313 1.00 82.75 181 GLU A O 1
ATOM 1388 N N . GLY A 1 182 ? -3.349 17.599 -9.924 1.00 84.88 182 GLY A N 1
ATOM 1389 C CA . GLY A 1 182 ? -2.843 18.786 -10.620 1.00 84.88 182 GLY A CA 1
ATOM 1390 C C . GLY A 1 182 ? -1.866 18.507 -11.769 1.00 84.88 182 GLY A C 1
ATOM 1391 O O . GLY A 1 182 ? -1.527 19.443 -12.488 1.00 84.88 182 GLY A O 1
ATOM 1392 N N . GLU A 1 183 ? -1.441 17.258 -11.978 1.00 89.31 183 GLU A N 1
ATOM 1393 C CA . GLU A 1 183 ? -0.561 16.874 -13.090 1.00 89.31 183 GLU A CA 1
ATOM 1394 C C . GLU A 1 183 ? -1.349 16.494 -14.358 1.00 89.31 183 GLU A C 1
ATOM 1396 O O . GLU A 1 183 ? -2.551 16.214 -14.327 1.00 89.31 183 GLU A O 1
ATOM 1401 N N . ALA A 1 184 ? -0.663 16.469 -15.504 1.00 93.31 184 ALA A N 1
ATOM 1402 C CA . ALA A 1 184 ? -1.255 16.038 -16.769 1.00 93.31 184 ALA A CA 1
ATOM 1403 C C . ALA A 1 184 ? -1.632 14.544 -16.742 1.00 93.31 184 ALA A C 1
ATOM 1405 O O . ALA A 1 184 ? -0.875 13.712 -16.246 1.00 93.31 184 ALA A O 1
ATOM 1406 N N . ALA A 1 185 ? -2.788 14.203 -17.321 1.00 95.94 185 ALA A N 1
ATOM 1407 C CA . ALA A 1 185 ? -3.291 12.832 -17.381 1.00 95.94 185 ALA A CA 1
ATOM 1408 C C . ALA A 1 185 ? -2.305 11.883 -18.097 1.00 95.94 185 ALA A C 1
ATOM 1410 O O . ALA A 1 185 ? -1.837 12.175 -19.198 1.00 95.94 185 ALA A O 1
ATOM 1411 N N . ILE A 1 186 ? -2.032 10.728 -17.487 1.00 96.06 186 ILE A N 1
ATOM 1412 C CA . ILE A 1 186 ? -1.077 9.723 -17.973 1.00 96.06 186 ILE A CA 1
ATOM 1413 C C . ILE A 1 186 ? -1.878 8.549 -18.550 1.00 96.06 186 ILE A C 1
ATOM 1415 O O . ILE A 1 186 ? -2.472 7.806 -17.773 1.00 96.06 186 ILE A O 1
ATOM 1419 N N . PRO A 1 187 ? -1.947 8.348 -19.879 1.00 96.62 187 PRO A N 1
ATOM 1420 C CA . PRO A 1 187 ? -2.721 7.251 -20.458 1.00 96.62 187 PRO A CA 1
ATOM 1421 C C . PRO A 1 187 ? -2.168 5.874 -20.064 1.00 96.62 187 PRO A C 1
ATOM 1423 O O . PRO A 1 187 ? -1.004 5.729 -19.686 1.00 96.62 187 PRO A O 1
ATOM 1426 N N . VAL A 1 188 ? -3.001 4.838 -20.189 1.00 97.44 188 VAL A N 1
ATOM 1427 C CA . VAL A 1 188 ? -2.525 3.448 -20.163 1.00 97.44 188 VAL A CA 1
ATOM 1428 C C . VAL A 1 188 ? -1.651 3.215 -21.396 1.00 97.44 188 VAL A C 1
ATOM 1430 O O . VAL A 1 188 ? -2.088 3.443 -22.525 1.00 97.44 188 VAL A O 1
ATOM 1433 N N . GLY A 1 189 ? -0.409 2.787 -21.182 1.00 95.06 189 GLY A N 1
ATOM 1434 C CA . GLY A 1 189 ? 0.552 2.537 -22.249 1.00 95.06 189 GLY A CA 1
ATOM 1435 C C . GLY A 1 189 ? 0.330 1.208 -22.973 1.00 95.06 189 GLY A C 1
ATOM 1436 O O . GLY A 1 189 ? -0.394 0.320 -22.518 1.00 95.06 189 GLY A O 1
ATOM 1437 N N . THR A 1 190 ? 1.034 1.039 -24.090 1.00 95.19 190 THR A N 1
ATOM 1438 C CA . THR A 1 190 ? 1.209 -0.255 -24.756 1.00 95.19 190 THR A CA 1
ATOM 1439 C C . THR A 1 190 ? 2.627 -0.767 -24.528 1.00 95.19 190 THR A C 1
ATOM 1441 O O . THR A 1 190 ? 3.605 -0.017 -24.628 1.00 95.19 190 THR A O 1
ATOM 1444 N N . TYR A 1 191 ? 2.753 -2.061 -24.241 1.00 97.75 191 TYR A N 1
ATOM 1445 C CA . TYR A 1 191 ? 4.045 -2.728 -24.142 1.00 97.75 191 TYR A CA 1
ATOM 1446 C C . TYR A 1 191 ? 4.218 -3.722 -25.290 1.00 97.75 191 TYR A C 1
ATOM 1448 O O . TYR A 1 191 ? 3.365 -4.574 -25.529 1.00 97.75 191 TYR A O 1
ATOM 1456 N N . THR A 1 192 ? 5.357 -3.617 -25.969 1.00 96.62 192 THR A N 1
ATOM 1457 C CA . THR A 1 192 ? 5.811 -4.567 -26.983 1.00 96.62 192 THR A CA 1
ATOM 1458 C C . THR A 1 192 ? 7.158 -5.078 -26.511 1.00 96.62 192 THR A C 1
ATOM 1460 O O . THR A 1 192 ? 8.089 -4.283 -26.382 1.00 96.62 192 THR A O 1
ATOM 1463 N N . LYS A 1 193 ? 7.246 -6.384 -26.250 1.00 96.88 193 LYS A N 1
ATOM 1464 C CA . LYS A 1 193 ? 8.487 -7.057 -25.859 1.00 96.88 193 LYS A CA 1
ATOM 1465 C C . LYS A 1 193 ? 9.575 -6.810 -26.913 1.00 96.88 193 LYS A C 1
ATOM 1467 O O . LYS A 1 193 ? 9.317 -6.957 -28.107 1.00 96.88 193 LYS A O 1
ATOM 1472 N N . LEU A 1 194 ? 10.785 -6.485 -26.465 1.00 97.12 194 LEU A N 1
ATOM 1473 C CA . LEU A 1 194 ? 11.961 -6.356 -27.326 1.00 97.12 194 LEU A CA 1
ATOM 1474 C C . LEU A 1 194 ? 12.469 -7.733 -27.798 1.00 97.12 194 LEU A C 1
ATOM 1476 O O . LEU A 1 194 ? 12.217 -8.760 -27.163 1.00 97.12 194 LEU A O 1
ATOM 1480 N N . GLU A 1 195 ? 13.222 -7.764 -28.902 1.00 96.81 195 GLU A N 1
ATOM 1481 C CA . GLU A 1 195 ? 13.809 -9.006 -29.441 1.00 96.81 195 GLU A CA 1
ATOM 1482 C C . GLU A 1 195 ? 14.730 -9.700 -28.425 1.00 96.81 195 GLU A C 1
ATOM 1484 O O . GLU A 1 195 ? 14.672 -10.919 -28.253 1.00 96.81 195 GLU A O 1
ATOM 1489 N N . LYS A 1 196 ? 15.528 -8.906 -27.699 1.00 96.88 196 LYS A N 1
ATOM 1490 C CA . LYS A 1 196 ? 16.340 -9.339 -26.559 1.00 96.88 196 LYS A CA 1
ATOM 1491 C C . LYS A 1 196 ? 16.024 -8.508 -25.318 1.00 96.88 196 LYS A C 1
ATOM 1493 O O . LYS A 1 196 ? 15.665 -7.338 -25.424 1.00 96.88 196 LYS A O 1
ATOM 1498 N N . LEU A 1 197 ? 16.216 -9.107 -24.146 1.00 97.44 197 LEU A N 1
ATOM 1499 C CA . LEU A 1 197 ? 16.246 -8.379 -22.878 1.00 97.44 197 LEU A CA 1
ATOM 1500 C C . LEU A 1 197 ? 17.386 -7.340 -22.921 1.00 97.44 197 LEU A C 1
ATOM 1502 O O . LEU A 1 197 ? 18.492 -7.705 -23.329 1.00 97.44 197 LEU A O 1
ATOM 1506 N N . PRO A 1 198 ? 17.178 -6.087 -22.475 1.00 97.69 198 PRO A N 1
ATOM 1507 C CA . PRO A 1 198 ? 18.265 -5.121 -22.375 1.00 97.69 198 PRO A CA 1
ATOM 1508 C C . PRO A 1 198 ? 19.364 -5.565 -21.400 1.00 97.69 198 PRO A C 1
ATOM 1510 O O . PRO A 1 198 ? 19.097 -6.076 -20.304 1.00 97.69 198 PRO A O 1
ATOM 1513 N N . ASP A 1 199 ? 20.612 -5.341 -21.795 1.00 94.19 199 ASP A N 1
ATOM 1514 C CA . ASP A 1 199 ? 21.802 -5.618 -20.991 1.00 94.19 199 ASP A CA 1
ATOM 1515 C C . ASP A 1 199 ? 21.936 -4.613 -19.823 1.00 94.19 199 ASP A C 1
ATOM 1517 O O . ASP A 1 199 ? 21.353 -3.528 -19.850 1.00 94.19 199 ASP A O 1
ATOM 1521 N N . GLY A 1 200 ? 22.687 -4.966 -18.772 1.00 92.50 200 GLY A N 1
ATOM 1522 C CA . GLY A 1 200 ? 22.960 -4.070 -17.635 1.00 92.50 200 GLY A CA 1
ATOM 1523 C C . GLY A 1 200 ? 22.898 -4.723 -16.250 1.00 92.50 200 GLY A C 1
ATOM 1524 O O . GLY A 1 200 ? 22.817 -5.947 -16.115 1.00 92.50 200 GLY A O 1
ATOM 1525 N N . GLU A 1 201 ? 22.931 -3.884 -15.211 1.00 95.25 201 GLU A N 1
ATOM 1526 C CA . GLU A 1 201 ? 22.736 -4.281 -13.808 1.00 95.25 201 GLU A CA 1
ATOM 1527 C C . GLU A 1 201 ? 21.279 -4.707 -13.522 1.00 95.25 201 GLU A C 1
ATOM 1529 O O . GLU A 1 201 ? 20.380 -4.546 -14.354 1.00 95.25 201 GLU A O 1
ATOM 1534 N N . LYS A 1 202 ? 21.023 -5.265 -12.332 1.00 98.38 202 LYS A N 1
ATOM 1535 C CA . LYS A 1 202 ? 19.651 -5.518 -11.865 1.00 98.38 202 LYS A CA 1
ATOM 1536 C C . LYS A 1 202 ? 18.884 -4.207 -11.680 1.00 98.38 202 LYS A C 1
ATOM 1538 O O . LYS A 1 202 ? 19.473 -3.172 -11.369 1.00 98.38 202 LYS A O 1
ATOM 1543 N N . ILE A 1 203 ? 17.567 -4.270 -11.838 1.00 98.81 203 ILE A N 1
ATOM 1544 C CA . ILE A 1 203 ? 1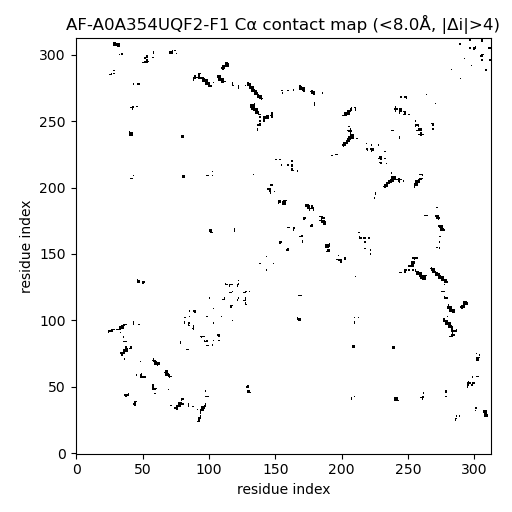6.649 -3.200 -11.446 1.00 98.81 203 ILE A CA 1
ATOM 1545 C C . ILE A 1 203 ? 16.513 -3.236 -9.921 1.00 98.81 203 ILE A C 1
ATOM 1547 O O . ILE A 1 203 ? 16.178 -4.272 -9.346 1.00 98.81 203 ILE A O 1
ATOM 1551 N N . VAL A 1 204 ? 16.759 -2.103 -9.274 1.00 98.81 204 VAL A N 1
ATOM 1552 C CA . VAL A 1 204 ? 16.694 -1.937 -7.821 1.00 98.81 204 VAL A CA 1
ATOM 1553 C C . VAL A 1 204 ? 15.292 -1.458 -7.447 1.00 98.81 204 VAL A C 1
ATOM 1555 O O . VAL A 1 204 ? 14.932 -0.310 -7.685 1.00 98.81 204 VAL A O 1
ATOM 1558 N N . ILE A 1 205 ? 14.477 -2.327 -6.859 1.00 98.88 205 ILE A N 1
ATOM 1559 C CA . ILE A 1 205 ? 13.123 -2.002 -6.403 1.00 98.88 205 ILE A CA 1
ATOM 1560 C C . ILE A 1 205 ? 13.156 -1.729 -4.899 1.00 98.88 205 ILE A C 1
ATOM 1562 O O . ILE A 1 205 ? 13.609 -2.568 -4.111 1.00 98.88 205 ILE A O 1
ATOM 1566 N N . ARG A 1 206 ? 12.665 -0.554 -4.488 1.00 98.69 206 ARG A N 1
ATOM 1567 C CA . ARG A 1 206 ? 12.612 -0.130 -3.078 1.00 98.69 206 ARG A CA 1
ATOM 1568 C C . ARG A 1 206 ? 11.268 0.499 -2.729 1.00 98.69 206 ARG A C 1
ATOM 1570 O O . ARG A 1 206 ? 10.779 1.346 -3.467 1.00 98.69 206 ARG A O 1
ATOM 1577 N N . GLY A 1 207 ? 10.692 0.176 -1.570 1.00 98.12 207 GLY A N 1
ATOM 1578 C CA . GLY A 1 207 ? 9.572 0.964 -1.033 1.00 98.12 207 GLY A CA 1
ATOM 1579 C C . GLY A 1 207 ? 8.482 0.196 -0.289 1.00 98.12 207 GLY A C 1
ATOM 1580 O O . GLY A 1 207 ? 8.760 -0.550 0.650 1.00 98.12 207 GLY A O 1
ATOM 1581 N N . SER A 1 208 ? 7.220 0.455 -0.642 1.00 98.25 208 SER A N 1
ATOM 1582 C CA . SER A 1 208 ? 6.052 0.005 0.121 1.00 98.25 208 SER A CA 1
ATOM 1583 C C . SER A 1 208 ? 5.899 -1.514 0.210 1.00 98.25 208 SER A C 1
ATOM 1585 O O . SER A 1 208 ? 5.751 -2.207 -0.793 1.00 98.25 208 SER A O 1
ATOM 1587 N N . THR A 1 209 ? 5.773 -2.013 1.441 1.00 97.50 209 THR A N 1
ATOM 1588 C CA . THR A 1 209 ? 5.396 -3.402 1.749 1.00 97.50 209 THR A CA 1
ATOM 1589 C C . THR A 1 209 ? 3.938 -3.733 1.416 1.00 97.50 209 THR A C 1
ATOM 1591 O O . THR A 1 209 ? 3.569 -4.902 1.431 1.00 97.50 209 THR A O 1
ATOM 1594 N N . SER A 1 210 ? 3.083 -2.746 1.122 1.00 97.50 210 SER A N 1
ATOM 1595 C CA . SER A 1 210 ? 1.710 -2.993 0.645 1.00 97.50 210 SER A CA 1
ATOM 1596 C C . SER A 1 210 ? 1.632 -3.307 -0.846 1.00 97.50 210 SER A C 1
ATOM 1598 O O . SER A 1 210 ? 0.650 -3.895 -1.278 1.00 97.50 210 SER A O 1
ATOM 1600 N N . MET A 1 211 ? 2.661 -2.947 -1.616 1.00 97.81 211 MET A N 1
ATOM 1601 C CA . MET A 1 211 ? 2.736 -3.208 -3.057 1.00 97.81 211 MET A CA 1
ATOM 1602 C C . MET A 1 211 ? 3.415 -4.546 -3.384 1.00 97.81 211 MET A C 1
ATOM 1604 O O . MET A 1 211 ? 3.590 -4.854 -4.558 1.00 97.81 211 MET A O 1
ATOM 1608 N N . LYS A 1 212 ? 3.805 -5.329 -2.363 1.00 96.25 212 LYS A N 1
ATOM 1609 C CA . LYS A 1 212 ? 4.625 -6.540 -2.505 1.00 96.25 212 LYS A CA 1
ATOM 1610 C C . LYS A 1 212 ? 4.056 -7.528 -3.518 1.00 96.25 212 LYS A C 1
ATOM 1612 O O . LYS A 1 212 ? 4.768 -7.895 -4.439 1.00 96.25 212 LYS A O 1
ATOM 1617 N N . GLU A 1 213 ? 2.810 -7.956 -3.348 1.00 94.94 213 GLU A N 1
ATOM 1618 C CA . GLU A 1 213 ? 2.267 -9.032 -4.185 1.00 94.94 213 GLU A CA 1
ATOM 1619 C C . GLU A 1 213 ? 2.160 -8.579 -5.653 1.00 94.94 213 GLU A C 1
ATOM 1621 O O . GLU A 1 213 ? 2.716 -9.225 -6.534 1.00 94.94 213 GLU A O 1
ATOM 1626 N N . VAL A 1 214 ? 1.617 -7.378 -5.894 1.00 96.38 214 VAL A N 1
ATOM 1627 C CA . VAL A 1 214 ? 1.510 -6.762 -7.232 1.00 96.38 214 VAL A CA 1
ATOM 1628 C C . VAL A 1 214 ? 2.869 -6.597 -7.919 1.00 96.38 214 VAL A C 1
ATOM 1630 O O . VAL A 1 214 ? 3.008 -6.952 -9.085 1.00 96.38 214 VAL A O 1
ATOM 1633 N N . ILE A 1 215 ? 3.883 -6.049 -7.232 1.00 97.88 215 ILE A N 1
ATOM 1634 C CA . ILE A 1 215 ? 5.183 -5.797 -7.877 1.00 97.88 215 ILE A CA 1
ATOM 1635 C C . ILE A 1 215 ? 5.967 -7.089 -8.119 1.00 97.88 215 ILE A C 1
ATOM 1637 O O . ILE A 1 215 ? 6.698 -7.169 -9.102 1.00 97.88 215 ILE A O 1
ATOM 1641 N N . MET A 1 216 ? 5.814 -8.098 -7.254 1.00 97.50 216 MET A N 1
ATOM 1642 C CA . MET A 1 216 ? 6.460 -9.399 -7.436 1.00 97.50 216 MET A CA 1
ATOM 1643 C C . MET A 1 216 ? 5.800 -10.196 -8.567 1.00 97.50 216 MET A C 1
ATOM 1645 O O . MET A 1 216 ? 6.520 -10.808 -9.354 1.00 97.50 216 MET A O 1
ATOM 1649 N N . GLU A 1 217 ? 4.470 -10.136 -8.704 1.00 97.31 217 GLU A N 1
ATOM 1650 C CA . GLU A 1 217 ? 3.759 -10.700 -9.857 1.00 97.31 217 GLU A CA 1
ATOM 1651 C C . GLU A 1 217 ? 4.182 -9.985 -11.149 1.00 97.31 217 GLU A C 1
ATOM 1653 O O . GLU A 1 217 ? 4.678 -10.640 -12.059 1.00 97.31 217 GLU A O 1
ATOM 1658 N N . ALA A 1 218 ? 4.140 -8.647 -11.197 1.00 98.06 218 ALA A N 1
ATOM 1659 C CA . ALA A 1 218 ? 4.569 -7.873 -12.368 1.00 98.06 218 ALA A CA 1
ATOM 1660 C C . ALA A 1 218 ? 6.039 -8.128 -12.760 1.00 98.06 218 ALA A C 1
ATOM 1662 O O . ALA A 1 218 ? 6.367 -8.231 -13.945 1.00 98.06 218 ALA A O 1
ATOM 1663 N N . ALA A 1 219 ? 6.934 -8.277 -11.778 1.00 98.38 219 ALA A N 1
ATOM 1664 C CA . ALA A 1 219 ? 8.327 -8.662 -12.000 1.00 98.38 219 ALA A CA 1
ATOM 1665 C C . ALA A 1 219 ? 8.455 -10.086 -12.578 1.00 98.38 219 ALA A C 1
ATOM 1667 O O . ALA A 1 219 ? 9.255 -10.311 -13.491 1.00 98.38 219 ALA A O 1
ATOM 1668 N N . ALA A 1 220 ? 7.662 -11.043 -12.088 1.00 98.31 220 ALA A N 1
ATOM 1669 C CA . ALA A 1 220 ? 7.629 -12.411 -12.602 1.00 98.31 220 ALA A CA 1
ATOM 1670 C C . ALA A 1 220 ? 7.033 -12.484 -14.019 1.00 98.31 220 ALA A C 1
ATOM 1672 O O . ALA A 1 220 ? 7.625 -13.122 -14.895 1.00 98.31 220 ALA A O 1
ATOM 1673 N N . SER A 1 221 ? 5.920 -11.789 -14.267 1.00 97.94 221 SER A N 1
ATOM 1674 C CA . SER A 1 221 ? 5.274 -11.651 -15.576 1.00 97.94 221 SER A CA 1
ATOM 1675 C C . SER A 1 221 ? 6.236 -11.055 -16.607 1.00 97.94 221 SER A C 1
ATOM 1677 O O . SER A 1 221 ? 6.439 -11.648 -17.667 1.00 97.94 221 SER A O 1
ATOM 1679 N N . TYR A 1 222 ? 6.934 -9.965 -16.269 1.00 98.31 222 TYR A N 1
ATOM 1680 C CA . TYR A 1 222 ? 7.966 -9.369 -17.123 1.00 98.31 222 TYR A CA 1
ATOM 1681 C C . TYR A 1 222 ? 9.154 -10.313 -17.385 1.00 98.31 222 TYR A C 1
ATOM 1683 O O . TYR A 1 222 ? 9.553 -10.504 -18.535 1.00 98.31 222 TYR A O 1
ATOM 1691 N N . ALA A 1 223 ? 9.706 -10.958 -16.350 1.00 98.25 223 ALA A N 1
ATOM 1692 C CA . ALA A 1 223 ? 10.826 -11.892 -16.506 1.00 98.25 223 ALA A CA 1
ATOM 1693 C C . ALA A 1 223 ? 10.463 -13.096 -17.401 1.00 98.25 223 ALA A C 1
ATOM 1695 O O . ALA A 1 223 ? 11.261 -13.526 -18.243 1.00 98.25 223 ALA A O 1
ATOM 1696 N N . LYS A 1 224 ? 9.219 -13.581 -17.296 1.00 97.88 224 LYS A N 1
ATOM 1697 C CA . LYS A 1 224 ? 8.661 -14.653 -18.131 1.00 97.88 224 LYS A CA 1
ATOM 1698 C C . LYS A 1 224 ? 8.611 -14.284 -19.617 1.00 97.88 224 LYS A C 1
ATOM 1700 O O . LYS A 1 224 ? 8.888 -15.153 -20.442 1.00 97.88 224 LYS A O 1
ATOM 1705 N N . LEU A 1 225 ? 8.351 -13.020 -19.982 1.00 97.31 225 LEU A N 1
ATOM 1706 C CA . LEU A 1 225 ? 8.401 -12.566 -21.387 1.00 97.31 225 LEU A CA 1
ATOM 1707 C C . LEU A 1 225 ? 9.778 -12.805 -22.027 1.00 97.31 225 LEU A C 1
ATOM 1709 O O . LEU A 1 225 ? 9.871 -13.091 -23.224 1.00 97.31 225 LEU A O 1
ATOM 1713 N N . TYR A 1 226 ? 10.842 -12.722 -21.228 1.00 97.81 226 TYR A N 1
ATOM 1714 C CA . TYR A 1 226 ? 12.228 -12.919 -21.649 1.00 97.81 226 TYR A CA 1
ATOM 1715 C C . TYR A 1 226 ? 12.792 -14.315 -21.321 1.00 97.81 226 TYR A C 1
ATOM 1717 O O . TYR A 1 226 ? 13.953 -14.574 -21.626 1.00 97.81 226 TYR A O 1
ATOM 1725 N N . ASN A 1 227 ? 11.977 -15.228 -20.775 1.00 97.38 227 ASN A N 1
ATOM 1726 C CA . ASN A 1 227 ? 12.373 -16.586 -20.373 1.00 97.38 227 ASN A CA 1
ATOM 1727 C C . ASN A 1 227 ? 13.560 -16.619 -19.381 1.00 97.38 227 ASN A C 1
ATOM 1729 O O . ASN A 1 227 ? 14.466 -17.446 -19.491 1.00 97.38 227 ASN A O 1
ATOM 1733 N N . VAL A 1 228 ? 13.547 -15.704 -18.408 1.00 97.56 228 VAL A N 1
ATOM 1734 C CA . VAL A 1 228 ? 14.536 -15.586 -17.318 1.00 97.56 228 VAL A CA 1
ATOM 1735 C C . VAL A 1 228 ? 13.832 -15.566 -15.957 1.00 97.56 228 VAL A C 1
ATOM 1737 O O 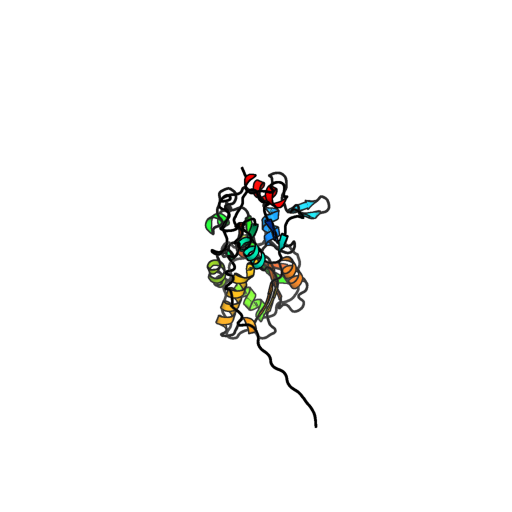. VAL A 1 228 ? 12.607 -15.444 -15.892 1.00 97.56 228 VAL A O 1
ATOM 1740 N N . LYS A 1 229 ? 14.575 -15.693 -14.850 1.00 97.19 229 LYS A N 1
ATOM 1741 C CA . LYS A 1 229 ? 13.990 -15.593 -13.502 1.00 97.19 229 LYS A CA 1
ATOM 1742 C C . LYS A 1 229 ? 13.902 -14.134 -13.064 1.00 97.19 229 LYS A C 1
ATOM 1744 O O . LYS A 1 229 ? 14.791 -13.342 -13.364 1.00 97.19 229 LYS A O 1
ATOM 1749 N N . ALA A 1 230 ? 12.875 -13.794 -12.285 1.00 97.56 230 ALA A N 1
ATOM 1750 C CA . ALA A 1 230 ? 12.763 -12.468 -11.676 1.00 97.56 230 ALA A CA 1
ATOM 1751 C C . ALA A 1 230 ? 13.994 -12.140 -10.808 1.00 97.56 230 ALA A C 1
ATOM 1753 O O . ALA A 1 230 ? 14.563 -11.060 -10.934 1.00 97.56 230 ALA A O 1
ATOM 1754 N N . ASP A 1 231 ? 14.479 -13.107 -10.025 1.00 97.00 231 ASP A N 1
ATOM 1755 C CA . ASP A 1 231 ? 15.670 -12.951 -9.180 1.00 97.00 231 ASP A CA 1
ATOM 1756 C C . ASP A 1 231 ? 16.941 -12.595 -9.967 1.00 97.00 231 ASP A C 1
ATOM 1758 O O . ASP A 1 231 ? 17.848 -11.989 -9.403 1.00 97.00 231 ASP A O 1
ATOM 1762 N N . ASP A 1 232 ? 17.031 -12.926 -11.261 1.00 97.19 232 ASP A N 1
ATOM 1763 C CA . ASP A 1 232 ? 18.172 -12.557 -12.111 1.00 97.19 232 ASP A CA 1
ATOM 1764 C C . ASP A 1 232 ? 18.089 -11.087 -12.569 1.00 97.19 232 ASP A C 1
ATOM 1766 O O . ASP A 1 232 ? 19.117 -10.463 -12.839 1.00 97.19 232 ASP A O 1
ATOM 1770 N N . LEU A 1 233 ? 16.879 -10.516 -12.613 1.00 98.19 233 LEU A N 1
ATOM 1771 C CA . LEU A 1 233 ? 16.597 -9.161 -13.100 1.00 98.19 233 LEU A CA 1
ATOM 1772 C C . LEU A 1 233 ? 16.439 -8.118 -11.995 1.00 98.19 233 LEU A C 1
ATOM 1774 O O . LEU A 1 233 ? 16.749 -6.949 -12.227 1.00 98.19 233 LEU A O 1
ATOM 1778 N N . PHE A 1 234 ? 15.948 -8.521 -10.824 1.00 98.75 234 PHE A N 1
ATOM 1779 C CA . PHE A 1 234 ? 15.485 -7.615 -9.778 1.00 98.75 234 PHE A CA 1
ATOM 1780 C C . PHE A 1 234 ? 16.256 -7.798 -8.465 1.00 98.75 234 PHE A C 1
ATOM 1782 O O . PHE A 1 234 ? 16.556 -8.910 -8.034 1.00 98.75 234 PHE A O 1
ATOM 1789 N N . ASP A 1 235 ? 16.556 -6.679 -7.815 1.00 98.50 235 ASP A N 1
ATOM 1790 C CA . ASP A 1 235 ? 16.944 -6.592 -6.408 1.00 98.50 235 ASP A CA 1
ATOM 1791 C C . ASP A 1 235 ? 15.801 -5.869 -5.684 1.00 98.50 235 ASP A C 1
ATOM 1793 O O . ASP A 1 235 ? 15.587 -4.678 -5.908 1.00 98.50 235 ASP A O 1
ATOM 1797 N N . VAL A 1 236 ? 15.042 -6.577 -4.843 1.00 98.56 236 VAL A N 1
ATOM 1798 C CA . VAL A 1 236 ? 13.812 -6.065 -4.220 1.00 98.56 236 VAL A CA 1
ATOM 1799 C C . VAL A 1 236 ? 13.963 -5.974 -2.703 1.00 98.56 236 VAL A C 1
ATOM 1801 O O . VAL A 1 236 ? 14.154 -6.983 -2.030 1.00 98.56 236 VAL A O 1
ATOM 1804 N N . GLU A 1 237 ? 13.785 -4.776 -2.140 1.00 98.00 237 GLU A N 1
ATOM 1805 C CA . GLU A 1 237 ? 13.739 -4.569 -0.688 1.00 98.00 237 GLU A CA 1
ATOM 1806 C C . GLU A 1 237 ? 12.608 -3.600 -0.308 1.00 98.00 237 GLU A C 1
ATOM 1808 O O . GLU A 1 237 ? 12.621 -2.415 -0.652 1.00 98.00 237 GLU A O 1
ATOM 1813 N N . LEU A 1 238 ? 11.613 -4.094 0.432 1.00 97.81 238 LEU A N 1
ATOM 1814 C CA . LEU A 1 238 ? 10.412 -3.333 0.783 1.00 97.81 238 LEU A CA 1
ATOM 1815 C C . LEU A 1 238 ? 10.419 -2.981 2.277 1.00 97.81 238 LEU A C 1
ATOM 1817 O O . LEU A 1 238 ? 10.273 -3.857 3.123 1.00 97.81 238 LEU A O 1
ATOM 1821 N N . LYS A 1 239 ? 10.590 -1.690 2.591 1.00 95.62 239 LYS A N 1
ATOM 1822 C CA . LYS A 1 239 ? 10.737 -1.137 3.956 1.00 95.62 239 LYS A CA 1
ATOM 1823 C C . LYS A 1 239 ? 9.950 0.168 4.183 1.00 95.62 239 LYS A C 1
ATOM 1825 O O . LYS A 1 239 ? 10.340 0.996 4.998 1.00 95.62 239 LYS A O 1
ATOM 1830 N N . GLY A 1 240 ? 8.873 0.386 3.427 1.00 95.38 240 GLY A N 1
ATOM 1831 C CA . GLY A 1 240 ? 7.999 1.560 3.564 1.00 95.38 240 GLY A CA 1
ATOM 1832 C C . GLY A 1 240 ? 8.142 2.575 2.428 1.00 95.38 240 GLY A C 1
ATOM 1833 O O . GLY A 1 240 ? 9.160 2.646 1.738 1.00 95.38 240 GLY A O 1
ATOM 1834 N N . SER A 1 241 ? 7.088 3.359 2.206 1.00 97.38 241 SER A N 1
ATOM 1835 C CA . SER A 1 241 ? 6.958 4.268 1.060 1.00 97.38 241 SER A CA 1
ATOM 1836 C C . SER A 1 241 ? 8.025 5.362 1.067 1.00 97.38 241 SER A C 1
ATOM 1838 O O . SER A 1 241 ? 8.706 5.553 0.061 1.00 97.38 241 SER A O 1
ATOM 1840 N N . SER A 1 242 ? 8.280 5.984 2.224 1.00 95.69 242 SER A N 1
ATOM 1841 C CA . SER A 1 242 ? 9.305 7.031 2.353 1.00 95.69 242 SER A CA 1
ATOM 1842 C C . SER A 1 242 ? 10.722 6.523 2.048 1.00 95.69 242 SER A C 1
ATOM 1844 O O . SER A 1 242 ? 11.562 7.294 1.586 1.00 95.69 242 SER A O 1
ATOM 1846 N N . LYS A 1 243 ? 11.004 5.228 2.270 1.00 96.44 243 LYS A N 1
ATOM 1847 C CA . LYS A 1 243 ? 12.290 4.612 1.893 1.00 96.44 243 LYS A CA 1
ATOM 1848 C C . LYS A 1 243 ? 12.413 4.457 0.376 1.00 96.44 243 LYS A C 1
ATOM 1850 O O . LYS A 1 243 ? 13.488 4.700 -0.160 1.00 96.44 243 LYS A O 1
ATOM 1855 N N . GLY A 1 244 ? 11.316 4.122 -0.309 1.00 97.88 244 GLY A N 1
ATOM 1856 C CA . GLY A 1 244 ? 11.254 4.078 -1.773 1.00 97.88 244 GLY A CA 1
ATOM 1857 C C . GLY A 1 244 ? 11.468 5.453 -2.405 1.00 97.88 244 GLY A C 1
ATOM 1858 O O . GLY A 1 244 ? 12.303 5.594 -3.294 1.00 97.88 244 GLY A O 1
ATOM 1859 N N . THR A 1 245 ? 10.788 6.486 -1.896 1.00 97.69 245 THR A N 1
ATOM 1860 C CA . THR A 1 245 ? 10.981 7.876 -2.350 1.00 97.69 245 THR A CA 1
ATOM 1861 C C . THR A 1 245 ? 12.417 8.346 -2.115 1.00 97.69 245 THR A C 1
ATOM 1863 O O . THR A 1 245 ? 13.019 8.940 -3.006 1.00 97.69 245 THR A O 1
ATOM 1866 N N . LYS A 1 246 ? 13.001 8.037 -0.946 1.00 97.62 246 LYS A N 1
ATOM 1867 C CA . LYS A 1 246 ? 14.405 8.353 -0.650 1.00 97.62 246 LYS A CA 1
ATOM 1868 C C . LYS A 1 246 ? 15.360 7.672 -1.641 1.00 97.62 246 LYS A C 1
ATOM 1870 O O . LYS A 1 246 ? 16.172 8.363 -2.245 1.00 97.62 246 LYS A O 1
ATOM 1875 N N . ALA A 1 247 ? 15.222 6.360 -1.847 1.00 98.19 247 ALA A N 1
ATOM 1876 C CA . ALA A 1 247 ? 16.080 5.595 -2.753 1.00 98.19 247 ALA A CA 1
ATOM 1877 C C . ALA A 1 247 ? 16.043 6.136 -4.192 1.00 98.19 247 ALA A C 1
ATOM 1879 O O . ALA A 1 247 ? 17.084 6.264 -4.823 1.00 98.19 247 ALA A O 1
ATOM 1880 N N . VAL A 1 248 ? 14.864 6.529 -4.685 1.00 98.44 248 VAL A N 1
ATOM 1881 C CA . VAL A 1 248 ? 14.719 7.164 -6.005 1.00 98.44 248 VAL A CA 1
ATOM 1882 C C . VAL A 1 248 ? 15.464 8.497 -6.091 1.00 98.44 248 VAL A C 1
ATOM 1884 O O . VAL A 1 248 ? 16.156 8.749 -7.076 1.00 98.44 248 VAL A O 1
ATOM 1887 N N . LYS A 1 249 ? 15.361 9.352 -5.069 1.00 97.88 249 LYS A N 1
ATOM 1888 C CA . LYS A 1 249 ? 16.040 10.661 -5.048 1.00 97.88 249 LYS A CA 1
ATOM 1889 C C . LYS A 1 249 ? 17.563 10.550 -4.933 1.00 97.88 249 LYS A C 1
ATOM 1891 O O . LYS A 1 249 ? 18.262 11.467 -5.349 1.00 97.88 249 LYS A O 1
ATOM 1896 N N . GLU A 1 250 ? 18.059 9.446 -4.380 1.00 97.56 250 GLU A N 1
ATOM 1897 C CA . GLU A 1 250 ? 19.489 9.133 -4.254 1.00 97.56 250 GLU A CA 1
ATOM 1898 C C . GLU A 1 250 ? 20.033 8.307 -5.443 1.00 97.56 250 GLU A C 1
ATOM 1900 O O . GLU A 1 250 ? 21.237 8.056 -5.514 1.00 97.56 250 GLU A O 1
ATOM 1905 N N . ASP A 1 251 ? 19.181 7.907 -6.398 1.00 97.88 251 ASP A N 1
ATOM 1906 C CA . ASP A 1 251 ? 19.593 7.122 -7.565 1.00 97.88 251 ASP A CA 1
ATOM 1907 C C . ASP A 1 251 ? 20.420 7.945 -8.563 1.00 97.88 251 ASP A C 1
ATOM 1909 O O . ASP A 1 251 ? 19.908 8.804 -9.283 1.00 97.88 251 ASP A O 1
ATOM 1913 N N . THR A 1 252 ? 21.706 7.612 -8.644 1.00 96.69 252 THR A N 1
ATOM 1914 C CA . THR A 1 252 ? 22.679 8.153 -9.605 1.00 96.69 252 THR A CA 1
ATOM 1915 C C . THR A 1 252 ? 22.979 7.197 -10.766 1.00 96.69 252 THR A C 1
ATOM 1917 O O . THR A 1 252 ? 23.689 7.571 -11.698 1.00 96.69 252 THR A O 1
ATOM 1920 N N . LYS A 1 253 ? 22.442 5.969 -10.731 1.00 97.50 253 LYS A N 1
ATOM 1921 C CA . LYS A 1 253 ? 22.656 4.911 -11.733 1.00 97.50 253 LYS A CA 1
ATOM 1922 C C . LYS A 1 253 ? 21.510 4.789 -12.739 1.00 97.50 253 LYS A C 1
ATOM 1924 O O . LYS A 1 253 ? 21.719 4.270 -13.833 1.00 97.50 253 LYS A O 1
ATOM 1929 N N . GLY A 1 254 ? 20.306 5.231 -12.377 1.00 97.94 254 GLY A N 1
ATOM 1930 C CA . GLY A 1 254 ? 19.117 5.154 -13.228 1.00 97.94 254 GLY A CA 1
ATOM 1931 C C . GLY A 1 254 ? 18.511 3.750 -13.309 1.00 97.94 254 GLY A C 1
ATOM 1932 O O . GLY A 1 254 ? 17.798 3.434 -14.265 1.00 97.94 254 GLY A O 1
ATOM 1933 N N . ASN A 1 255 ? 18.820 2.870 -12.356 1.00 98.44 255 ASN A N 1
ATOM 1934 C CA . ASN A 1 255 ? 18.231 1.534 -12.251 1.00 98.44 255 ASN A CA 1
ATOM 1935 C C . ASN A 1 255 ? 17.288 1.374 -11.050 1.00 98.44 255 ASN A C 1
ATOM 1937 O O . ASN A 1 255 ? 16.804 0.263 -10.829 1.00 98.44 255 ASN A O 1
ATOM 1941 N N . THR A 1 256 ? 16.998 2.443 -10.300 1.00 98.75 256 THR A N 1
ATOM 1942 C CA . THR A 1 256 ? 16.116 2.385 -9.129 1.00 98.75 256 THR A CA 1
ATOM 1943 C C . THR A 1 256 ? 14.668 2.724 -9.477 1.00 98.75 256 THR A C 1
ATOM 1945 O O . THR A 1 256 ? 14.372 3.757 -10.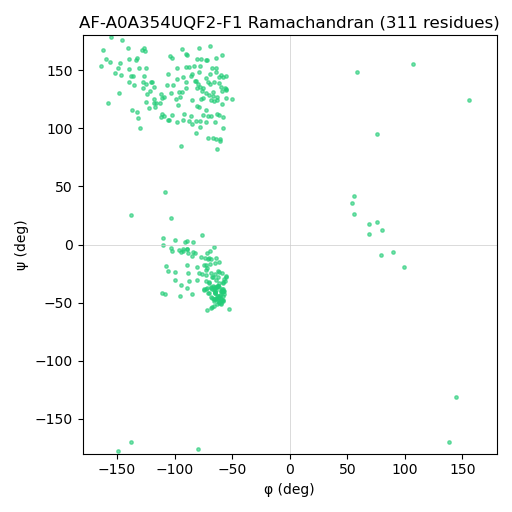078 1.00 98.75 256 THR A O 1
ATOM 1948 N N . ILE A 1 257 ? 13.749 1.871 -9.026 1.00 98.81 257 ILE A N 1
ATOM 1949 C CA . ILE A 1 257 ? 12.303 2.089 -9.068 1.00 98.81 257 ILE A CA 1
ATOM 1950 C C . ILE A 1 257 ? 11.776 2.114 -7.634 1.00 98.81 257 ILE A C 1
ATOM 1952 O O . ILE A 1 257 ? 11.932 1.165 -6.860 1.00 98.81 257 ILE A O 1
ATOM 1956 N N . GLY A 1 258 ? 11.139 3.223 -7.277 1.00 98.69 258 GLY A N 1
ATOM 1957 C CA . GLY A 1 258 ? 10.525 3.425 -5.976 1.00 98.69 258 GLY A CA 1
ATOM 1958 C C . GLY A 1 258 ? 9.051 3.036 -5.972 1.00 98.69 258 GLY A C 1
ATOM 1959 O O . GLY A 1 258 ? 8.336 3.293 -6.937 1.00 98.69 258 GLY A O 1
ATOM 1960 N N . LEU A 1 259 ? 8.581 2.473 -4.861 1.00 98.69 259 LEU A N 1
ATOM 1961 C CA . LEU A 1 259 ? 7.181 2.100 -4.652 1.00 98.69 259 LEU A CA 1
ATOM 1962 C C . LEU A 1 259 ? 6.575 2.903 -3.494 1.00 98.69 259 LEU A C 1
ATOM 1964 O O . LEU A 1 259 ? 7.012 2.760 -2.346 1.00 98.69 259 LEU A O 1
ATOM 1968 N N . SER A 1 260 ? 5.543 3.704 -3.757 1.00 97.94 260 SER A N 1
ATOM 1969 C CA . SER A 1 260 ? 4.769 4.388 -2.713 1.00 97.94 260 SER A CA 1
ATOM 1970 C C . SER A 1 260 ? 3.319 3.929 -2.734 1.00 97.94 260 SER A C 1
ATOM 1972 O O . SER A 1 260 ? 2.699 3.851 -3.782 1.00 97.94 260 SER A O 1
ATOM 1974 N N . SER A 1 261 ? 2.750 3.649 -1.566 1.00 96.50 261 SER A N 1
ATOM 1975 C CA . SER A 1 261 ? 1.328 3.311 -1.423 1.00 96.50 261 SER A CA 1
ATOM 1976 C C . SER A 1 261 ? 0.586 4.469 -0.749 1.00 96.50 261 SER A C 1
ATOM 1978 O O . SER A 1 261 ? -0.112 4.268 0.246 1.00 96.50 261 SER A O 1
ATOM 1980 N N . ALA A 1 262 ? 0.891 5.673 -1.228 1.00 93.62 262 ALA A N 1
ATOM 1981 C CA . ALA A 1 262 ? 0.373 6.994 -0.886 1.00 93.62 262 ALA A CA 1
ATOM 1982 C C . ALA A 1 262 ? 0.785 7.952 -2.021 1.00 93.62 262 ALA A C 1
ATOM 1984 O O . ALA A 1 262 ? 1.790 7.696 -2.692 1.00 93.62 262 ALA A O 1
ATOM 1985 N N . ALA A 1 263 ? 0.028 9.030 -2.241 1.00 91.56 263 ALA A N 1
ATOM 1986 C CA . ALA A 1 263 ? 0.306 9.999 -3.305 1.00 91.56 263 ALA A CA 1
ATOM 1987 C C . ALA A 1 263 ? 1.680 10.671 -3.124 1.00 91.56 263 ALA A C 1
ATOM 1989 O O . ALA A 1 263 ? 2.101 10.935 -1.998 1.00 91.56 263 ALA A O 1
ATOM 1990 N N . VAL A 1 264 ? 2.377 10.963 -4.227 1.00 91.81 264 VAL A N 1
ATOM 1991 C CA . VAL A 1 264 ? 3.755 11.482 -4.195 1.00 91.81 264 VAL A CA 1
ATOM 1992 C C . VAL A 1 264 ? 3.836 12.790 -4.966 1.00 91.81 264 VAL A C 1
ATOM 1994 O O . VAL A 1 264 ? 3.548 12.832 -6.157 1.00 91.81 264 VAL A O 1
ATOM 1997 N N . LYS A 1 265 ? 4.289 13.854 -4.300 1.00 89.25 265 LYS A N 1
ATOM 1998 C CA . LYS A 1 265 ? 4.574 15.146 -4.929 1.00 89.25 265 LYS A CA 1
ATOM 1999 C C . LYS A 1 265 ? 5.969 15.60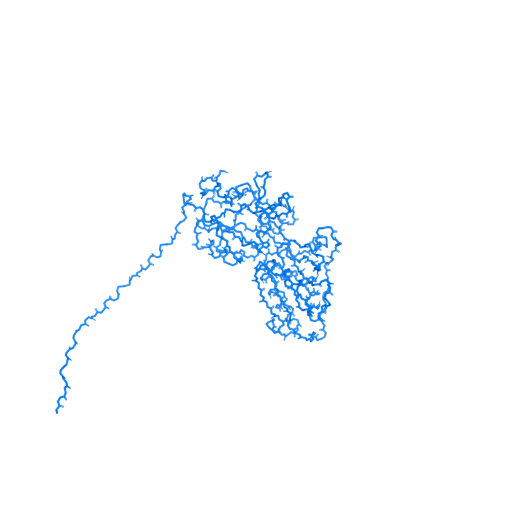5 -4.520 1.00 89.25 265 LYS A C 1
ATOM 2001 O O . LYS A 1 265 ? 6.165 16.075 -3.405 1.00 89.25 265 LYS A O 1
ATOM 2006 N N . ASP A 1 266 ? 6.934 15.404 -5.412 1.00 91.56 266 ASP A N 1
ATOM 2007 C CA . ASP A 1 266 ? 8.345 15.741 -5.214 1.00 91.56 266 ASP A CA 1
ATOM 2008 C C . ASP A 1 266 ? 8.966 16.124 -6.563 1.00 91.56 266 ASP A C 1
ATOM 2010 O O . ASP A 1 266 ? 8.809 15.406 -7.549 1.00 91.56 266 ASP A O 1
ATOM 2014 N N . GLU A 1 267 ? 9.663 17.256 -6.622 1.00 91.31 267 GLU A N 1
ATOM 2015 C CA . GLU A 1 267 ? 10.147 17.841 -7.880 1.00 91.31 267 GLU A CA 1
ATOM 2016 C C . GLU A 1 267 ? 11.182 16.967 -8.605 1.00 91.31 267 GLU A C 1
ATOM 2018 O O . GLU A 1 267 ? 11.282 17.033 -9.835 1.00 91.31 267 GLU A O 1
ATOM 2023 N N . LYS A 1 268 ? 11.910 16.121 -7.859 1.00 93.94 268 LYS A N 1
ATOM 2024 C CA . LYS A 1 268 ? 12.944 15.206 -8.375 1.00 93.94 268 LYS A CA 1
ATOM 2025 C C . LYS A 1 268 ? 12.395 13.840 -8.796 1.00 93.94 268 LYS A C 1
ATOM 2027 O O . LYS A 1 268 ? 13.151 13.008 -9.299 1.00 93.94 268 LYS A O 1
ATOM 2032 N N . VAL A 1 269 ? 11.101 13.588 -8.598 1.00 96.25 269 VAL A N 1
ATOM 2033 C CA . VAL A 1 269 ? 10.472 12.284 -8.831 1.00 96.25 269 VAL A CA 1
ATOM 2034 C C . VAL A 1 269 ? 9.494 12.371 -10.001 1.00 96.25 269 VAL A C 1
ATOM 2036 O O . VAL A 1 269 ? 8.515 13.113 -9.959 1.00 96.25 269 VAL A O 1
ATOM 2039 N N . ARG A 1 270 ? 9.709 11.554 -11.037 1.00 95.19 270 ARG A N 1
ATOM 2040 C CA . ARG A 1 270 ? 8.634 11.191 -11.971 1.00 95.19 270 ARG A CA 1
ATOM 2041 C C . ARG A 1 270 ? 7.820 10.084 -11.309 1.00 95.19 270 ARG A C 1
ATOM 2043 O O . ARG A 1 270 ? 8.394 9.143 -10.766 1.00 95.19 270 ARG A O 1
ATOM 2050 N N . SER A 1 271 ? 6.496 10.178 -11.355 1.00 96.38 271 SER A N 1
ATOM 2051 C CA . SER A 1 271 ? 5.629 9.133 -10.812 1.00 96.38 271 SER A CA 1
ATOM 2052 C C . SER A 1 271 ? 4.321 8.980 -11.579 1.00 96.38 271 SER A C 1
ATOM 2054 O O . SER A 1 271 ? 3.882 9.906 -12.259 1.00 96.38 271 SER A O 1
ATOM 2056 N N . PHE A 1 272 ? 3.733 7.789 -11.474 1.00 97.25 272 PHE A N 1
ATOM 2057 C CA . PHE A 1 272 ? 2.416 7.443 -12.007 1.00 97.25 272 PHE A CA 1
ATOM 2058 C C . PHE A 1 272 ? 1.755 6.380 -11.122 1.00 97.25 272 PHE A C 1
ATOM 2060 O O . PHE A 1 272 ? 2.434 5.571 -10.481 1.00 97.25 272 PHE A O 1
ATOM 2067 N N . ASN A 1 273 ? 0.426 6.372 -11.096 1.00 97.19 273 ASN A N 1
ATOM 2068 C CA . ASN A 1 273 ? -0.366 5.448 -10.291 1.00 97.19 273 ASN A CA 1
ATOM 2069 C C . ASN A 1 273 ? -0.767 4.236 -11.151 1.00 97.19 273 ASN A C 1
ATOM 2071 O O . ASN A 1 273 ? -1.340 4.409 -12.227 1.00 97.19 273 ASN A O 1
ATOM 2075 N N . ILE A 1 274 ? -0.483 3.015 -10.683 1.00 96.56 274 ILE A N 1
ATOM 2076 C CA . ILE A 1 274 ? -0.787 1.763 -11.406 1.00 96.56 274 ILE A CA 1
ATOM 2077 C C . ILE A 1 274 ? -2.109 1.123 -10.981 1.00 96.56 274 ILE A C 1
ATOM 2079 O O . ILE A 1 274 ? -2.899 0.721 -11.835 1.00 96.56 274 ILE A O 1
ATOM 2083 N N . CYS A 1 275 ? -2.365 1.063 -9.674 1.00 95.44 275 CYS A N 1
ATOM 2084 C CA . CYS A 1 275 ? -3.595 0.525 -9.104 1.00 95.44 275 CYS A CA 1
ATOM 2085 C C . CYS A 1 275 ? -4.139 1.475 -8.008 1.00 95.44 275 CYS A C 1
ATOM 2087 O O . CYS A 1 275 ? -3.376 2.241 -7.411 1.00 95.44 275 CYS A O 1
ATOM 2089 N N . TYR A 1 276 ? -5.432 1.383 -7.691 1.00 93.81 276 TYR A N 1
ATOM 2090 C CA . TYR A 1 276 ? -6.009 1.836 -6.421 1.00 93.81 276 TYR A CA 1
ATOM 2091 C C . TYR A 1 276 ? -6.180 0.672 -5.443 1.00 93.81 276 TYR A C 1
ATOM 2093 O O . TYR A 1 276 ? -6.552 -0.438 -5.824 1.00 93.81 276 TYR A O 1
ATOM 2101 N N . ASP A 1 277 ? -5.924 0.961 -4.170 1.00 95.94 277 ASP A N 1
ATOM 2102 C CA . ASP A 1 277 ? -6.026 0.037 -3.042 1.00 95.94 277 ASP A CA 1
ATOM 2103 C C . ASP A 1 277 ? -6.904 0.653 -1.945 1.00 95.94 277 ASP A C 1
ATOM 2105 O O . ASP A 1 277 ? -6.738 1.824 -1.584 1.00 95.94 277 ASP A O 1
ATOM 2109 N N . ALA A 1 278 ? -7.817 -0.147 -1.396 1.00 96.31 278 ALA A N 1
ATOM 2110 C CA . ALA A 1 278 ? -8.511 0.187 -0.160 1.00 96.31 278 ALA A CA 1
ATOM 2111 C C . ALA A 1 278 ? -7.606 -0.129 1.033 1.00 96.31 278 ALA A C 1
ATOM 2113 O O . ALA A 1 278 ? -7.004 -1.195 1.109 1.00 96.31 278 ALA A O 1
ATOM 2114 N N . VAL A 1 279 ? -7.571 0.751 2.027 1.00 97.69 279 VAL A N 1
ATOM 2115 C CA . VAL A 1 279 ? -7.029 0.406 3.340 1.00 97.69 279 VAL A CA 1
ATOM 2116 C C . VAL A 1 279 ? -8.148 -0.255 4.136 1.00 97.69 279 VAL A C 1
ATOM 2118 O O . VAL A 1 279 ? -9.077 0.406 4.602 1.00 97.69 279 VAL A O 1
ATOM 2121 N N . ALA A 1 280 ? -8.081 -1.575 4.262 1.00 97.88 280 ALA A N 1
ATOM 2122 C CA . ALA A 1 280 ? -9.034 -2.355 5.032 1.00 97.88 280 ALA A CA 1
ATOM 2123 C C . ALA A 1 280 ? -8.733 -2.224 6.528 1.00 97.88 280 ALA A C 1
ATOM 2125 O O . ALA A 1 280 ? -7.624 -2.537 6.971 1.00 97.88 280 ALA A O 1
ATOM 2126 N N . VAL A 1 281 ? -9.732 -1.808 7.310 1.00 98.69 281 VAL A N 1
ATOM 2127 C CA . VAL A 1 281 ? -9.708 -1.984 8.766 1.00 98.69 281 VAL A CA 1
ATOM 2128 C C . VAL A 1 281 ? -9.944 -3.458 9.060 1.00 98.69 281 VAL A C 1
ATOM 2130 O O . VAL A 1 281 ? -10.882 -4.056 8.529 1.00 98.69 281 VAL A O 1
ATOM 2133 N N . ILE A 1 282 ? -9.093 -4.044 9.896 1.00 98.69 282 ILE A N 1
ATOM 2134 C CA . ILE A 1 282 ? -9.158 -5.456 10.266 1.00 98.69 282 ILE A CA 1
ATOM 2135 C C . ILE A 1 282 ? -9.191 -5.637 11.782 1.00 98.69 282 ILE A C 1
ATOM 2137 O O . ILE A 1 282 ? -8.533 -4.914 12.529 1.00 98.69 282 ILE A O 1
ATOM 2141 N N . VAL A 1 283 ? -9.934 -6.647 12.221 1.00 98.62 283 VAL A N 1
ATOM 2142 C CA . VAL A 1 283 ? -9.928 -7.175 13.590 1.00 98.62 283 VAL A CA 1
ATOM 2143 C C . VAL A 1 283 ? -9.714 -8.687 13.554 1.00 98.62 283 VAL A C 1
ATOM 2145 O O . VAL A 1 283 ? -9.810 -9.329 12.503 1.00 98.62 283 VAL A O 1
ATOM 2148 N N . ASN A 1 284 ? -9.429 -9.281 14.708 1.00 98.06 284 ASN A N 1
ATOM 2149 C CA . ASN A 1 284 ? -9.378 -10.733 14.834 1.00 98.06 284 ASN A CA 1
ATOM 2150 C C . ASN A 1 284 ? -10.732 -11.378 14.481 1.00 98.06 284 ASN A C 1
ATOM 2152 O O . ASN A 1 284 ? -11.784 -10.844 14.830 1.00 98.06 284 ASN A O 1
ATOM 2156 N N . LYS A 1 285 ? -10.735 -12.573 13.874 1.00 96.50 285 LYS A N 1
ATOM 2157 C CA . LYS A 1 285 ? -11.980 -13.305 13.559 1.00 96.50 285 LYS A CA 1
ATOM 2158 C C . LYS A 1 285 ? -12.812 -13.680 14.787 1.00 96.50 285 LYS A C 1
ATOM 2160 O O . LYS A 1 285 ? -14.014 -13.879 14.650 1.00 96.50 285 LYS A O 1
ATOM 2165 N N . LYS A 1 286 ? -12.196 -13.771 15.971 1.00 95.75 286 LYS A N 1
ATOM 2166 C CA . LYS A 1 286 ? -12.904 -13.993 17.240 1.00 95.75 286 LYS A CA 1
ATOM 2167 C C . LYS A 1 286 ? -13.650 -12.753 17.747 1.00 95.75 286 LYS A C 1
ATOM 2169 O O . LYS A 1 286 ? -14.525 -12.905 18.593 1.00 95.75 286 LYS A O 1
ATOM 2174 N N . ASN A 1 287 ? -13.330 -11.550 17.262 1.00 95.12 287 ASN A N 1
ATOM 2175 C CA . ASN A 1 287 ? -14.084 -10.344 17.597 1.00 95.12 287 ASN A CA 1
ATOM 2176 C C . ASN A 1 287 ? -15.430 -10.383 16.866 1.00 95.12 287 ASN A C 1
ATOM 2178 O O . ASN A 1 287 ? -15.499 -10.165 15.658 1.00 95.12 287 ASN A O 1
ATOM 2182 N N . THR A 1 288 ? -16.501 -10.670 17.601 1.00 88.94 288 THR A N 1
ATOM 2183 C CA . THR A 1 288 ? -17.879 -10.754 17.088 1.00 88.94 288 THR A CA 1
ATOM 2184 C C . THR A 1 288 ? -18.686 -9.470 17.286 1.00 88.94 288 THR A C 1
ATOM 2186 O O . THR A 1 288 ? -19.823 -9.402 16.833 1.00 88.94 288 THR A O 1
ATOM 2189 N N . LEU A 1 289 ? -18.125 -8.458 17.959 1.00 93.31 289 LEU A N 1
ATOM 2190 C CA . LEU A 1 289 ? -18.846 -7.232 18.318 1.00 93.31 289 LEU A CA 1
ATOM 2191 C C . LEU A 1 289 ? -18.737 -6.157 17.227 1.00 93.31 289 LEU A C 1
ATOM 2193 O O . LEU A 1 289 ? -19.704 -5.451 16.955 1.00 93.31 289 LEU A O 1
ATOM 2197 N N . VAL A 1 290 ? -17.574 -6.040 16.577 1.00 94.75 290 VAL A N 1
ATOM 2198 C CA . VAL A 1 290 ? -17.317 -4.980 15.590 1.00 94.75 290 VAL A CA 1
ATOM 2199 C C . VAL A 1 290 ? -17.516 -5.481 14.161 1.00 94.75 290 VAL A C 1
ATOM 2201 O O . VAL A 1 290 ? -16.657 -6.177 13.624 1.00 94.75 290 VAL A O 1
ATOM 2204 N N . GLU A 1 291 ? -18.620 -5.088 13.527 1.00 95.88 291 GLU A N 1
ATOM 2205 C CA . GLU A 1 291 ? -18.882 -5.294 12.085 1.00 95.88 291 GLU A CA 1
ATOM 2206 C C . GLU A 1 291 ? -18.743 -4.002 11.260 1.00 95.88 291 GLU A C 1
ATOM 2208 O O . GLU A 1 291 ? -18.501 -4.038 10.051 1.00 95.88 291 GLU A O 1
ATOM 2213 N N . ASN A 1 292 ? -18.886 -2.845 11.910 1.00 97.81 292 ASN A N 1
ATOM 2214 C CA . ASN A 1 292 ? -18.845 -1.524 11.295 1.00 97.81 292 ASN A CA 1
ATOM 2215 C C . ASN A 1 292 ? -18.235 -0.497 12.255 1.00 97.81 292 ASN A C 1
ATOM 2217 O O . ASN A 1 292 ? -18.486 -0.571 13.456 1.00 97.81 292 ASN A O 1
ATOM 2221 N N . LEU A 1 293 ? -17.500 0.477 11.717 1.00 98.44 293 LEU A N 1
ATOM 2222 C CA . LEU A 1 293 ? -17.007 1.649 12.439 1.00 98.44 293 LEU A CA 1
ATOM 2223 C C . LEU A 1 293 ? -17.191 2.920 11.602 1.00 98.44 293 LEU A C 1
ATOM 2225 O O . LEU A 1 293 ? -17.034 2.920 10.384 1.00 98.44 293 LEU A O 1
ATOM 2229 N N . THR A 1 294 ? -17.477 4.032 12.261 1.00 98.38 294 THR A N 1
ATOM 2230 C CA . THR A 1 294 ? -17.360 5.378 11.682 1.00 98.38 294 THR A CA 1
ATOM 2231 C C . THR A 1 294 ? -15.904 5.849 11.719 1.00 98.38 294 THR A C 1
ATOM 2233 O O . THR A 1 294 ? -15.099 5.375 12.528 1.00 98.38 294 THR A O 1
ATOM 2236 N N . LEU A 1 295 ? -15.555 6.835 10.893 1.00 98.44 295 LEU A N 1
ATOM 2237 C CA . LEU A 1 295 ? -14.267 7.531 10.951 1.00 98.44 295 LEU A CA 1
ATOM 2238 C C . LEU A 1 295 ? -14.042 8.166 12.331 1.00 98.44 295 LEU A C 1
ATOM 2240 O O . LEU A 1 295 ? -12.912 8.161 12.817 1.00 98.44 295 LEU A O 1
ATOM 2244 N N . LYS A 1 296 ? -15.113 8.620 12.997 1.00 98.44 296 LYS A N 1
ATOM 2245 C CA . LYS A 1 296 ? -15.054 9.148 14.364 1.00 98.44 296 LYS A CA 1
ATOM 2246 C C . LYS A 1 296 ? -14.708 8.068 15.390 1.00 98.44 296 LYS A C 1
ATOM 2248 O O . LYS A 1 296 ? -13.812 8.282 16.200 1.00 98.44 296 LYS A O 1
ATOM 2253 N N . GLN A 1 297 ? -15.344 6.897 15.330 1.00 98.50 297 GLN A N 1
ATOM 2254 C CA . GLN A 1 297 ? -14.997 5.772 16.210 1.00 98.50 297 GLN A CA 1
ATOM 2255 C C . GLN A 1 297 ? -13.568 5.277 15.948 1.00 98.50 297 GLN A C 1
ATOM 2257 O O . GLN A 1 297 ? -12.840 5.003 16.896 1.00 98.50 297 GLN A O 1
ATOM 2262 N N . LEU A 1 298 ? -13.124 5.220 14.685 1.00 98.62 298 LEU A N 1
ATOM 2263 C CA . LEU A 1 298 ? -11.727 4.920 14.350 1.00 98.62 298 LEU A CA 1
ATOM 2264 C C . LEU A 1 298 ? -10.770 5.958 14.950 1.00 98.62 298 LEU A C 1
ATOM 2266 O O . LEU A 1 298 ? -9.764 5.579 15.544 1.00 98.62 298 LEU A O 1
ATOM 2270 N N . PHE A 1 299 ? -11.089 7.250 14.861 1.00 98.69 299 PHE A N 1
ATOM 2271 C CA . PHE A 1 299 ? -10.289 8.305 15.485 1.00 98.69 299 PHE A CA 1
ATOM 2272 C C . PHE A 1 299 ? -10.235 8.131 17.008 1.00 98.69 299 PHE A C 1
ATOM 2274 O O . PHE A 1 299 ? -9.160 8.191 17.601 1.00 98.69 299 PHE A O 1
ATOM 2281 N N . GLU A 1 300 ? -11.372 7.871 17.652 1.00 98.56 300 GLU A N 1
ATOM 2282 C CA . GLU A 1 300 ? -11.464 7.680 19.103 1.00 98.56 300 GLU A CA 1
ATOM 2283 C C . GLU A 1 300 ? -10.720 6.425 19.580 1.00 98.56 300 GLU A C 1
ATOM 2285 O O . GLU A 1 300 ? -10.052 6.484 20.611 1.00 98.56 300 GLU A O 1
ATOM 2290 N N . ILE A 1 301 ? -10.740 5.331 18.814 1.00 98.56 301 ILE A N 1
ATOM 2291 C CA . ILE A 1 301 ? -9.934 4.131 19.083 1.00 98.56 301 ILE A CA 1
ATOM 2292 C C . ILE A 1 301 ? -8.440 4.446 18.939 1.00 98.56 301 ILE A C 1
ATOM 2294 O O . ILE A 1 301 ? -7.668 4.215 19.864 1.00 98.56 301 ILE A O 1
ATOM 2298 N N . TYR A 1 302 ? -8.006 5.015 17.809 1.00 98.56 302 TYR A N 1
ATOM 2299 C CA . TYR A 1 302 ? -6.577 5.246 17.554 1.00 98.56 302 TYR A CA 1
ATOM 2300 C C . TYR A 1 302 ? -5.974 6.388 18.387 1.00 98.56 302 TYR A C 1
ATOM 2302 O O . TYR A 1 302 ? -4.758 6.415 18.563 1.00 98.56 302 TYR A O 1
ATOM 2310 N N . THR A 1 303 ? -6.792 7.278 18.960 1.00 98.38 303 THR A N 1
ATOM 2311 C CA . THR A 1 303 ? -6.386 8.249 20.001 1.00 98.38 303 THR A CA 1
ATOM 2312 C C . THR A 1 303 ? -6.530 7.711 21.434 1.00 98.38 303 THR A C 1
ATOM 2314 O O . THR A 1 303 ? -6.268 8.445 22.382 1.00 98.38 303 THR A O 1
ATOM 2317 N N . ALA A 1 304 ? -6.936 6.445 21.608 1.00 97.69 304 ALA A N 1
ATOM 2318 C CA . ALA A 1 304 ? -7.216 5.797 22.896 1.00 97.69 304 ALA A CA 1
ATOM 2319 C C . ALA A 1 304 ? -8.261 6.521 23.781 1.00 97.69 304 ALA A C 1
ATOM 2321 O O . ALA A 1 304 ? -8.263 6.367 25.002 1.00 97.69 304 ALA A O 1
ATOM 2322 N N . LYS A 1 305 ? -9.182 7.281 23.166 1.00 97.38 305 LYS A N 1
ATOM 2323 C CA . LYS A 1 305 ? -10.402 7.805 23.814 1.00 97.38 305 LYS A CA 1
ATOM 2324 C C . LYS A 1 305 ? -11.444 6.698 24.010 1.00 97.38 305 LYS A C 1
ATOM 2326 O O . LYS A 1 305 ? -12.119 6.673 25.032 1.00 97.38 305 LYS A O 1
ATOM 2331 N N . ILE A 1 306 ? -11.555 5.794 23.032 1.00 97.69 306 ILE A N 1
ATOM 2332 C CA . ILE A 1 306 ? -12.201 4.486 23.172 1.00 97.69 306 ILE A CA 1
ATOM 2333 C C . ILE A 1 306 ? -11.085 3.481 23.439 1.00 97.69 306 ILE A C 1
ATOM 2335 O O . ILE A 1 306 ? -10.173 3.316 22.629 1.00 97.69 306 ILE A O 1
ATOM 2339 N N . THR A 1 307 ? -11.158 2.819 24.587 1.00 97.25 307 THR A N 1
ATOM 2340 C CA . THR A 1 307 ? -10.178 1.826 25.032 1.00 97.25 307 THR A CA 1
ATOM 2341 C C . THR A 1 307 ? -10.712 0.404 24.965 1.00 97.25 307 THR A C 1
ATOM 2343 O O . THR A 1 307 ? -9.902 -0.519 24.944 1.00 97.25 307 THR A O 1
ATOM 2346 N N . LYS A 1 308 ? -12.034 0.203 24.891 1.00 97.31 308 LYS A N 1
ATOM 2347 C CA . LYS A 1 308 ? -12.687 -1.119 24.880 1.00 97.31 308 LYS A CA 1
ATOM 2348 C C . LYS A 1 308 ? -13.697 -1.244 23.753 1.00 97.31 308 LYS A C 1
ATOM 2350 O O . LYS A 1 308 ? -14.336 -0.271 23.363 1.00 97.31 308 LYS A O 1
ATOM 2355 N N . PHE A 1 309 ? -13.914 -2.464 23.268 1.00 95.88 309 PHE A N 1
ATOM 2356 C CA . PHE A 1 309 ? -14.919 -2.696 22.230 1.00 95.88 309 PHE A CA 1
ATOM 2357 C C . PHE A 1 309 ? -16.353 -2.475 22.746 1.00 95.88 309 PHE A C 1
ATOM 2359 O O . PHE A 1 309 ? -17.198 -2.042 21.969 1.00 95.88 309 PHE A O 1
ATOM 2366 N N . THR A 1 310 ? -16.625 -2.674 24.045 1.00 95.75 310 THR A N 1
ATOM 2367 C CA . THR A 1 310 ? -17.928 -2.347 24.667 1.00 95.75 310 THR A CA 1
ATOM 2368 C C . THR A 1 310 ? -18.247 -0.847 24.756 1.00 95.75 310 THR A C 1
ATOM 2370 O O . THR A 1 310 ? -19.393 -0.490 25.018 1.00 95.75 310 THR A O 1
ATOM 2373 N N . GLU A 1 311 ? -17.282 0.047 24.519 1.00 95.88 311 GLU A N 1
ATOM 2374 C CA . GLU A 1 311 ? -17.496 1.507 24.532 1.00 95.88 311 GLU A CA 1
ATOM 2375 C C . GLU A 1 311 ? -18.011 2.049 23.181 1.00 95.88 311 GLU A C 1
ATOM 2377 O O . GLU A 1 311 ? -18.421 3.209 23.089 1.00 95.88 311 GLU A O 1
ATOM 2382 N N . ILE A 1 312 ? -18.013 1.211 22.139 1.00 92.75 312 ILE A N 1
ATOM 2383 C CA . ILE A 1 312 ? -18.470 1.543 20.786 1.00 92.75 312 ILE A CA 1
ATOM 2384 C C . ILE A 1 312 ? -20.006 1.491 20.755 1.00 92.75 312 ILE A C 1
ATOM 2386 O O . ILE A 1 312 ? -20.601 0.445 21.008 1.00 92.75 312 ILE A O 1
ATOM 2390 N N . LYS A 1 313 ? -20.632 2.633 20.456 1.00 77.62 313 LYS A N 1
ATOM 2391 C CA . LYS A 1 313 ? -22.093 2.834 20.390 1.00 77.62 313 LYS A CA 1
ATOM 2392 C C . LYS A 1 313 ? -22.587 2.991 18.960 1.00 77.62 313 LYS A C 1
ATOM 2394 O O . LYS A 1 313 ? -21.841 3.634 18.187 1.00 77.62 313 LYS A O 1
#